Protein AF-A0A9E4LPK8-F1 (afdb_monomer_lite)

Radius of gyration: 21.4 Å; chains: 1; bounding box: 50×31×69 Å

Foldseek 3Di:
DDDDPVNLLVLLLVQLVQLVVVHHDLVSLVSLLVVQVVQQPDPVGNDQDQDDVVLVVLQCVLFPADPLFHGLVVLVLRSSLRSSCVSDVVSSVLQVVLLVVQQVVLVVVVQHRLSNGDPVSVVVLVVLLVVCVVVVHNVVCVSNVVSSVSSNSSSVSSQCSGPGNVVSVVPPDPDDDPDDDDPVVVVVVVVVVCVVVVD

Sequence (199 aa):
MTLSRREVLRQLAVAATSAAAGGFNLEAARVVHAFAAEERAQAGGYAPRLLTAHVRRLAELVVPADAGGGSAVDAGAPEFIDLLCSENERLADIYRRGVAWVDEETDRRGGGAFVGASSGRQTALLDALVDAERAGGAGDLAPGVRFFAWVRRMTVDAYYTSPIGIRDVGYEGNRVASAYDTPPAALEFIDRLADDLGL

Structure (mmCIF, N/CA/C/O backbone):
data_AF-A0A9E4LPK8-F1
#
_entry.id   AF-A0A9E4LPK8-F1
#
loop_
_atom_site.group_PDB
_atom_site.id
_atom_site.type_symbol
_atom_site.label_atom_id
_atom_site.label_alt_id
_atom_site.label_comp_id
_atom_site.label_asym_id
_atom_site.label_entity_id
_atom_site.label_seq_id
_atom_site.pdbx_PDB_ins_code
_atom_site.Cartn_x
_atom_site.Cartn_y
_atom_site.Cartn_z
_atom_site.occupancy
_atom_site.B_iso_or_equiv
_atom_site.auth_seq_id
_atom_site.auth_comp_id
_atom_site.auth_asym_id
_atom_site.auth_atom_id
_atom_site.pdbx_PDB_model_num
ATOM 1 N N . MET A 1 1 ? 28.417 -3.864 -4.454 1.00 45.50 1 MET A N 1
ATOM 2 C CA . MET A 1 1 ? 28.824 -2.537 -3.940 1.00 45.50 1 MET A CA 1
ATOM 3 C C . MET A 1 1 ? 28.439 -2.470 -2.474 1.00 45.50 1 MET A C 1
ATOM 5 O O . MET A 1 1 ? 27.278 -2.698 -2.174 1.00 45.50 1 MET A O 1
ATOM 9 N N . THR A 1 2 ? 29.376 -2.229 -1.561 1.00 61.12 2 THR A N 1
ATOM 10 C CA . THR A 1 2 ? 29.059 -2.046 -0.136 1.00 61.12 2 THR A CA 1
ATOM 11 C C . THR A 1 2 ? 28.557 -0.618 0.078 1.00 61.12 2 THR A C 1
ATOM 13 O O . THR A 1 2 ? 29.334 0.330 -0.041 1.00 61.12 2 THR A O 1
ATOM 16 N N . LEU A 1 3 ? 27.259 -0.443 0.333 1.00 75.19 3 LEU A N 1
ATOM 17 C CA . LEU A 1 3 ? 26.683 0.863 0.660 1.00 75.19 3 LEU A CA 1
ATOM 18 C C . LEU A 1 3 ? 27.116 1.276 2.072 1.00 75.19 3 LEU A C 1
ATOM 20 O O . LEU A 1 3 ? 27.081 0.475 3.003 1.00 75.19 3 LEU A O 1
ATOM 24 N N . SER A 1 4 ? 27.528 2.533 2.250 1.00 84.38 4 SER A N 1
ATOM 25 C CA . SER A 1 4 ? 27.792 3.057 3.596 1.00 84.38 4 SER A CA 1
ATOM 26 C C . SER A 1 4 ? 26.475 3.320 4.334 1.00 84.38 4 SER A C 1
ATOM 28 O O . SER A 1 4 ? 25.488 3.706 3.708 1.00 84.38 4 SER A O 1
ATOM 30 N N . ARG A 1 5 ? 26.463 3.216 5.672 1.00 81.88 5 ARG A N 1
ATOM 31 C CA . ARG A 1 5 ? 25.281 3.539 6.502 1.00 81.88 5 ARG A CA 1
ATOM 32 C C . ARG A 1 5 ? 24.715 4.932 6.200 1.00 81.88 5 ARG A C 1
ATOM 34 O O . ARG A 1 5 ? 23.505 5.112 6.156 1.00 81.88 5 ARG A O 1
ATOM 41 N N . ARG A 1 6 ? 25.591 5.912 5.960 1.00 84.94 6 ARG A N 1
ATOM 42 C CA . ARG A 1 6 ? 25.201 7.280 5.585 1.00 84.94 6 ARG A CA 1
ATOM 43 C C . ARG A 1 6 ? 24.475 7.322 4.241 1.00 84.94 6 ARG A C 1
ATOM 45 O O . ARG A 1 6 ? 23.519 8.074 4.101 1.00 84.94 6 ARG A O 1
ATOM 52 N N . GLU A 1 7 ? 24.931 6.535 3.270 1.00 83.38 7 GLU A N 1
ATOM 53 C CA . GLU A 1 7 ? 24.301 6.469 1.949 1.00 83.38 7 GLU A CA 1
ATOM 54 C C . GLU A 1 7 ? 22.917 5.824 2.041 1.00 83.38 7 GLU A C 1
ATOM 56 O O . GLU A 1 7 ? 21.965 6.355 1.481 1.00 83.38 7 GLU A O 1
ATOM 61 N N . VAL A 1 8 ? 22.782 4.750 2.829 1.00 82.06 8 VAL A N 1
ATOM 62 C CA . VAL A 1 8 ? 21.485 4.111 3.100 1.00 82.06 8 VAL A CA 1
ATOM 63 C C . VAL A 1 8 ? 20.510 5.115 3.712 1.00 82.06 8 VAL A C 1
ATOM 65 O O . VAL A 1 8 ? 19.443 5.337 3.150 1.00 82.06 8 VAL A O 1
ATOM 68 N N . LEU A 1 9 ? 20.898 5.803 4.792 1.00 84.06 9 LEU A N 1
ATOM 69 C CA . LEU A 1 9 ? 20.044 6.807 5.441 1.00 84.06 9 LEU A CA 1
ATOM 70 C C . LEU A 1 9 ? 19.653 7.951 4.494 1.00 84.06 9 LEU A C 1
ATOM 72 O O . LEU A 1 9 ? 18.510 8.402 4.500 1.00 84.06 9 LEU A O 1
ATOM 76 N N . ARG A 1 10 ? 20.579 8.404 3.641 1.00 84.88 10 ARG A N 1
ATOM 77 C CA . ARG A 1 10 ? 20.290 9.434 2.637 1.00 84.88 10 ARG A CA 1
ATOM 78 C C . ARG A 1 10 ? 19.242 8.958 1.632 1.00 84.88 10 ARG A C 1
ATOM 80 O O . ARG A 1 10 ? 18.321 9.709 1.327 1.00 84.88 10 ARG A O 1
ATOM 87 N N . GLN A 1 11 ? 19.385 7.743 1.110 1.00 85.69 11 GLN A N 1
ATOM 88 C CA . GLN A 1 11 ? 18.448 7.190 0.131 1.00 85.69 11 GLN A CA 1
ATOM 89 C C . GLN A 1 11 ? 17.076 6.909 0.753 1.00 85.69 11 GLN A C 1
ATOM 91 O O 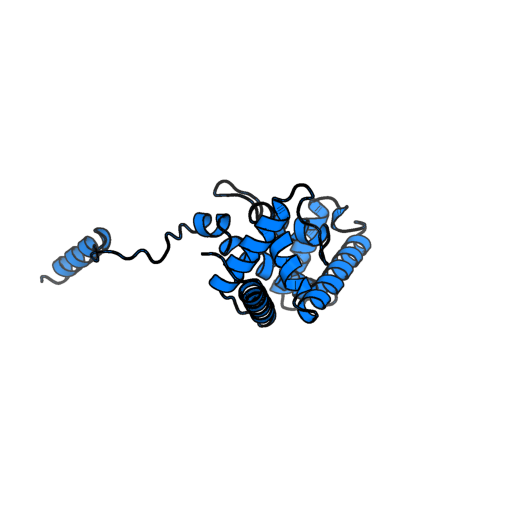. GLN A 1 11 ? 16.064 7.218 0.128 1.00 85.69 11 GLN A O 1
ATOM 96 N N . LEU A 1 12 ? 17.025 6.443 2.006 1.00 84.62 12 LEU A N 1
ATOM 97 C CA . LEU A 1 12 ? 15.774 6.317 2.760 1.00 84.62 12 LEU A CA 1
ATOM 98 C C . LEU A 1 12 ? 15.056 7.668 2.889 1.00 84.62 12 LEU A C 1
ATOM 100 O O . LEU A 1 12 ? 13.877 7.773 2.555 1.00 84.62 12 LEU A O 1
ATOM 104 N N . ALA A 1 13 ? 15.776 8.730 3.266 1.00 82.94 13 ALA A N 1
ATOM 105 C CA . ALA A 1 13 ? 15.205 10.073 3.363 1.00 82.94 13 ALA A CA 1
ATOM 106 C C . ALA A 1 13 ? 14.698 10.604 2.006 1.00 82.94 13 ALA A C 1
ATOM 108 O O . ALA A 1 13 ? 13.629 11.220 1.935 1.00 82.94 13 ALA A O 1
ATOM 109 N N . VAL A 1 14 ? 15.434 10.349 0.915 1.00 85.19 14 VAL A N 1
ATOM 110 C CA . VAL A 1 14 ? 15.008 10.701 -0.452 1.00 85.19 14 VAL A CA 1
ATOM 111 C C . VAL A 1 14 ? 13.737 9.949 -0.842 1.00 85.19 14 VAL A C 1
ATOM 113 O O . VAL A 1 14 ? 12.805 10.575 -1.350 1.00 85.19 14 VAL A O 1
ATOM 116 N N . ALA A 1 15 ? 13.670 8.640 -0.589 1.00 83.44 15 ALA A N 1
ATOM 117 C CA . ALA A 1 15 ? 12.493 7.830 -0.885 1.00 83.44 15 ALA A CA 1
ATOM 118 C C . ALA A 1 15 ? 11.270 8.312 -0.092 1.00 83.44 15 ALA A C 1
ATOM 120 O O . ALA A 1 15 ? 10.221 8.565 -0.683 1.00 83.44 15 ALA A O 1
ATOM 121 N N . ALA A 1 16 ? 11.420 8.531 1.217 1.00 80.12 16 ALA A N 1
ATOM 122 C CA . ALA A 1 16 ? 10.327 8.951 2.089 1.00 80.12 16 ALA A CA 1
ATOM 123 C C . ALA A 1 16 ? 9.807 10.355 1.739 1.00 80.12 16 ALA A C 1
ATOM 125 O O . ALA A 1 16 ? 8.598 10.597 1.735 1.00 80.12 16 ALA A O 1
ATOM 126 N N . THR A 1 17 ? 10.704 11.285 1.395 1.00 80.31 17 THR A N 1
ATOM 127 C CA . THR A 1 17 ? 10.321 12.637 0.959 1.00 80.31 17 THR A CA 1
ATOM 128 C C . THR A 1 17 ? 9.639 12.610 -0.406 1.00 80.31 17 THR A C 1
ATOM 130 O O . THR A 1 17 ? 8.604 13.253 -0.582 1.00 80.31 17 THR A O 1
ATOM 133 N N . SER A 1 18 ? 10.182 11.848 -1.363 1.00 81.56 18 SER A N 1
ATOM 134 C CA . SER A 1 18 ? 9.605 11.729 -2.707 1.00 81.56 18 SER A CA 1
ATOM 135 C C . SER A 1 18 ? 8.200 11.136 -2.637 1.00 81.56 18 SER A C 1
ATOM 137 O O . SER A 1 18 ? 7.266 11.755 -3.142 1.00 81.56 18 SER A O 1
ATOM 139 N N . ALA A 1 19 ? 8.031 10.016 -1.924 1.00 78.75 19 ALA A N 1
ATOM 140 C CA . ALA A 1 19 ? 6.740 9.358 -1.751 1.00 78.75 19 ALA A CA 1
ATOM 141 C C . ALA A 1 19 ? 5.690 10.310 -1.151 1.00 78.75 19 ALA A C 1
ATOM 143 O O . ALA A 1 19 ? 4.589 10.442 -1.683 1.00 78.75 19 ALA A O 1
ATOM 144 N N . ALA A 1 20 ? 6.050 11.057 -0.100 1.00 77.38 20 ALA A N 1
ATOM 145 C CA . ALA A 1 20 ? 5.154 12.027 0.530 1.00 77.38 20 ALA A CA 1
ATOM 146 C C . ALA A 1 20 ? 4.808 13.233 -0.368 1.00 77.38 20 ALA A C 1
ATOM 148 O O . ALA A 1 20 ? 3.702 13.767 -0.276 1.00 77.38 20 ALA A O 1
ATOM 149 N N . ALA A 1 21 ? 5.730 13.663 -1.237 1.00 81.75 21 ALA A N 1
ATOM 150 C CA . ALA A 1 21 ? 5.498 14.712 -2.238 1.00 81.75 21 ALA A CA 1
ATOM 151 C C . ALA A 1 21 ? 4.751 14.205 -3.480 1.00 81.75 21 ALA A C 1
ATOM 153 O O . ALA A 1 21 ? 4.398 14.976 -4.370 1.00 81.75 21 ALA A O 1
ATOM 154 N N . GLY A 1 22 ? 4.517 12.902 -3.549 1.00 76.62 22 GLY A N 1
ATOM 155 C CA . GLY A 1 22 ? 3.871 12.270 -4.668 1.00 76.62 22 GLY A CA 1
ATOM 156 C C . GLY A 1 22 ? 4.763 12.056 -5.895 1.00 76.62 22 GLY A C 1
ATOM 157 O O . GLY A 1 22 ? 4.237 11.894 -6.997 1.00 76.62 22 GLY A O 1
ATOM 158 N N . GLY A 1 23 ? 6.079 12.007 -5.708 1.00 75.94 23 GLY A N 1
ATOM 159 C CA . GLY A 1 23 ? 7.049 11.539 -6.695 1.00 75.94 23 GLY A CA 1
ATOM 160 C C . GLY A 1 23 ? 7.674 10.201 -6.295 1.00 75.94 23 GLY A C 1
ATOM 161 O O . GLY A 1 23 ? 7.495 9.719 -5.180 1.00 75.94 23 GLY A O 1
ATOM 162 N N . PHE A 1 24 ? 8.449 9.606 -7.198 1.00 74.12 24 PHE A N 1
ATOM 163 C CA . PHE A 1 24 ? 9.146 8.352 -6.930 1.00 74.12 24 PHE A CA 1
ATOM 164 C C . PHE A 1 24 ? 10.559 8.355 -7.527 1.00 74.12 24 PHE A C 1
ATOM 166 O O . PHE A 1 24 ? 10.779 8.880 -8.617 1.00 74.12 24 PHE A O 1
ATOM 173 N N . ASN A 1 25 ? 11.520 7.765 -6.809 1.00 85.06 25 ASN A N 1
ATOM 174 C CA . ASN A 1 25 ? 12.897 7.588 -7.264 1.00 85.06 25 ASN A CA 1
ATOM 175 C C . ASN A 1 25 ? 13.278 6.102 -7.181 1.00 85.06 25 ASN A C 1
ATOM 177 O O . ASN A 1 25 ? 13.330 5.533 -6.090 1.00 85.06 25 ASN A O 1
ATOM 181 N N . LEU A 1 26 ? 13.555 5.491 -8.337 1.00 81.62 26 LEU A N 1
ATOM 182 C CA . LEU A 1 26 ? 13.798 4.050 -8.443 1.00 81.62 26 LEU A CA 1
ATOM 183 C C . LEU A 1 26 ? 15.049 3.585 -7.699 1.00 81.62 26 LEU A C 1
ATOM 185 O O . LEU A 1 26 ? 15.016 2.534 -7.068 1.00 81.62 26 LEU A O 1
ATOM 189 N N . GLU A 1 27 ? 16.133 4.357 -7.731 1.00 84.44 27 GLU A N 1
ATOM 190 C CA . GLU A 1 27 ? 17.354 4.015 -6.992 1.00 84.44 27 GLU A CA 1
ATOM 191 C C . GLU A 1 27 ? 17.120 4.080 -5.482 1.00 84.44 27 GLU A C 1
ATOM 193 O O . GLU A 1 27 ? 17.451 3.141 -4.758 1.00 84.44 27 GLU A O 1
ATOM 198 N N . ALA A 1 28 ? 16.464 5.142 -5.011 1.00 84.56 28 ALA A N 1
ATOM 199 C CA . ALA A 1 28 ? 16.142 5.292 -3.598 1.00 84.56 28 ALA A CA 1
ATOM 200 C C . ALA A 1 28 ? 15.249 4.142 -3.103 1.00 84.56 28 ALA A C 1
ATOM 202 O O . ALA A 1 28 ? 15.501 3.557 -2.052 1.00 84.56 28 ALA A O 1
ATOM 203 N N . ALA A 1 29 ? 14.250 3.749 -3.890 1.00 87.69 29 ALA A N 1
ATOM 204 C CA . ALA A 1 29 ? 13.366 2.650 -3.536 1.00 87.69 29 ALA A CA 1
ATOM 205 C C . ALA A 1 29 ? 14.016 1.269 -3.608 1.00 87.69 29 ALA A C 1
ATOM 207 O O . ALA A 1 29 ? 13.701 0.419 -2.781 1.00 87.69 29 ALA A O 1
ATOM 208 N N . ARG A 1 30 ? 14.958 1.035 -4.530 1.00 86.75 30 ARG A N 1
ATOM 209 C CA . ARG A 1 30 ? 15.770 -0.194 -4.524 1.00 86.75 30 ARG A CA 1
ATOM 210 C C . ARG A 1 30 ? 16.531 -0.344 -3.212 1.00 86.75 30 ARG A C 1
ATOM 212 O O . ARG A 1 30 ? 16.617 -1.452 -2.691 1.00 86.75 30 ARG A O 1
ATOM 219 N N . VAL A 1 31 ? 17.044 0.757 -2.659 1.00 87.56 31 VAL A N 1
ATOM 220 C CA . VAL A 1 31 ? 17.707 0.749 -1.347 1.00 87.56 31 VAL A CA 1
ATOM 221 C C . VAL A 1 31 ? 16.716 0.445 -0.221 1.00 87.56 31 VAL A C 1
ATOM 223 O O . VAL A 1 31 ? 17.036 -0.371 0.639 1.00 87.56 31 VAL A O 1
ATOM 226 N N . VAL A 1 32 ? 15.512 1.029 -0.246 1.00 90.00 32 VAL A N 1
ATOM 227 C CA . VAL A 1 32 ? 14.442 0.725 0.728 1.00 90.00 32 VAL A CA 1
ATOM 228 C C . VAL A 1 32 ? 14.075 -0.763 0.675 1.00 90.00 32 VAL A C 1
ATOM 230 O O . VAL A 1 32 ? 14.057 -1.421 1.712 1.00 90.00 32 VAL A O 1
ATOM 233 N N . HIS A 1 33 ? 13.855 -1.314 -0.525 1.00 91.50 33 HIS A N 1
ATOM 234 C CA . HIS A 1 33 ? 13.560 -2.736 -0.735 1.00 91.50 33 HIS A CA 1
ATOM 235 C C . HIS A 1 33 ? 14.685 -3.638 -0.237 1.00 91.50 33 HIS A C 1
ATOM 237 O O . HIS A 1 33 ? 14.419 -4.607 0.467 1.00 91.50 33 HIS A O 1
ATOM 243 N N . ALA A 1 34 ? 15.939 -3.321 -0.566 1.00 89.12 34 ALA A N 1
ATOM 244 C CA . ALA A 1 34 ? 17.090 -4.101 -0.118 1.00 89.12 34 ALA A CA 1
ATOM 245 C C . ALA A 1 34 ? 17.205 -4.111 1.412 1.00 89.12 34 ALA A C 1
ATOM 247 O O . ALA A 1 34 ? 17.400 -5.170 2.000 1.00 89.12 34 ALA A O 1
ATOM 248 N N . PHE A 1 35 ? 17.030 -2.952 2.049 1.00 87.69 35 PHE A N 1
ATOM 249 C CA . PHE A 1 35 ? 17.089 -2.824 3.501 1.00 87.69 35 PHE A CA 1
ATOM 250 C C . PHE A 1 35 ? 15.944 -3.583 4.189 1.00 87.69 35 PHE A C 1
ATOM 252 O O . PHE A 1 35 ? 16.186 -4.376 5.096 1.00 87.69 35 PHE A O 1
ATOM 259 N N . ALA A 1 36 ? 14.705 -3.408 3.720 1.00 88.25 36 ALA A N 1
ATOM 260 C CA . ALA A 1 36 ? 13.543 -4.117 4.255 1.00 88.25 36 ALA A CA 1
ATOM 261 C C . ALA A 1 36 ? 13.652 -5.642 4.060 1.00 88.25 36 ALA A C 1
ATOM 263 O O . ALA A 1 36 ? 13.316 -6.411 4.962 1.00 88.25 36 ALA A O 1
ATOM 264 N N . ALA A 1 37 ? 14.158 -6.093 2.907 1.00 87.94 37 ALA A N 1
ATOM 265 C CA . ALA A 1 37 ? 14.384 -7.508 2.625 1.00 87.94 37 ALA A CA 1
ATOM 266 C C . ALA A 1 37 ? 15.493 -8.107 3.502 1.00 87.94 37 ALA A C 1
ATOM 268 O O . ALA A 1 37 ? 15.349 -9.234 3.973 1.00 87.94 37 ALA A O 1
ATOM 269 N N . GLU A 1 38 ? 16.573 -7.361 3.751 1.00 87.75 38 GLU A N 1
ATOM 270 C CA . GLU A 1 38 ? 17.646 -7.777 4.656 1.00 87.75 38 GLU A CA 1
ATOM 271 C C . GLU A 1 38 ? 17.127 -7.941 6.088 1.00 87.75 38 GLU A C 1
ATOM 273 O O . GLU A 1 38 ? 17.369 -8.978 6.700 1.00 87.75 38 GLU A O 1
ATOM 278 N N . GLU A 1 39 ? 16.356 -6.978 6.604 1.00 86.12 39 GLU A N 1
ATOM 279 C CA . GLU A 1 39 ? 15.711 -7.096 7.919 1.00 86.12 39 GLU A CA 1
ATOM 280 C C . GLU A 1 39 ? 14.755 -8.291 7.975 1.00 86.12 39 GLU A C 1
ATOM 282 O O . GLU A 1 39 ? 14.791 -9.077 8.921 1.00 86.12 39 GLU A O 1
ATOM 287 N N . ARG A 1 40 ? 13.947 -8.491 6.928 1.00 84.06 40 ARG A N 1
ATOM 288 C CA . ARG A 1 40 ? 13.013 -9.620 6.835 1.00 84.06 40 ARG A CA 1
ATOM 289 C C . ARG A 1 40 ? 13.710 -10.982 6.791 1.00 84.06 40 ARG A C 1
ATOM 291 O O . ARG A 1 40 ? 13.132 -11.958 7.262 1.00 84.06 40 ARG A O 1
ATOM 298 N N . ALA A 1 41 ? 14.918 -11.061 6.235 1.00 86.69 41 ALA A N 1
ATOM 299 C CA . ALA A 1 41 ? 15.700 -12.293 6.140 1.00 86.69 41 ALA A CA 1
ATOM 300 C C . ALA A 1 41 ? 16.411 -12.682 7.452 1.00 86.69 41 ALA A C 1
ATOM 302 O O . ALA A 1 41 ? 16.944 -13.789 7.554 1.00 86.69 41 ALA A O 1
ATOM 303 N N . GLN A 1 42 ? 16.434 -11.803 8.460 1.00 88.25 42 GLN A N 1
ATOM 304 C CA . GLN A 1 42 ? 16.999 -12.117 9.774 1.00 88.25 42 GLN A CA 1
ATOM 305 C C . GLN A 1 42 ? 16.134 -13.148 10.514 1.00 88.25 42 GLN A C 1
ATOM 307 O O . GLN A 1 42 ? 14.934 -13.261 10.283 1.00 88.25 42 GLN A O 1
ATOM 312 N N . ALA A 1 43 ? 16.729 -13.887 11.458 1.00 80.06 43 ALA A N 1
ATOM 313 C CA . ALA A 1 43 ? 16.046 -14.968 12.183 1.00 80.06 43 ALA A CA 1
ATOM 314 C C . ALA A 1 43 ? 14.779 -14.522 12.948 1.00 80.06 43 ALA A C 1
ATOM 316 O O . ALA A 1 43 ? 13.907 -15.345 13.211 1.00 80.06 43 ALA A O 1
ATOM 317 N N . GLY A 1 44 ? 14.673 -13.233 13.297 1.00 79.56 44 GLY A N 1
ATOM 318 C CA . GLY A 1 44 ? 13.492 -12.640 13.937 1.00 79.56 44 GLY A CA 1
ATOM 319 C C . GLY A 1 44 ? 12.419 -12.133 12.966 1.00 79.56 44 GLY A C 1
ATOM 320 O O . GLY A 1 44 ? 11.361 -11.700 13.416 1.00 79.56 44 GLY A O 1
ATOM 321 N N . GLY A 1 45 ? 12.675 -12.182 11.657 1.00 84.31 45 GLY A N 1
ATOM 322 C CA . GLY A 1 45 ? 11.854 -11.530 10.645 1.00 84.31 45 GLY A CA 1
ATOM 323 C C . GLY A 1 45 ? 11.895 -10.003 10.740 1.00 84.31 45 GLY A C 1
ATOM 324 O O . GLY A 1 45 ? 12.635 -9.413 11.528 1.00 84.31 45 GLY A O 1
ATOM 325 N N . TYR A 1 46 ? 11.067 -9.354 9.926 1.00 87.31 46 TYR A N 1
ATOM 326 C CA . TYR A 1 46 ? 10.924 -7.904 9.956 1.00 87.31 46 TYR A CA 1
ATOM 327 C C . TYR A 1 46 ? 10.201 -7.468 11.236 1.00 87.31 46 TYR A C 1
ATOM 329 O O . TYR A 1 46 ? 9.088 -7.928 11.499 1.00 87.31 46 TYR A O 1
ATOM 337 N N . ALA A 1 47 ? 10.809 -6.567 12.009 1.00 88.06 47 ALA A N 1
ATOM 338 C CA . ALA A 1 47 ? 10.197 -5.971 13.192 1.00 88.06 47 ALA A CA 1
ATOM 339 C C . ALA A 1 47 ? 9.410 -4.707 12.793 1.00 88.06 47 ALA A C 1
ATOM 341 O O . ALA A 1 47 ? 10.032 -3.718 12.397 1.00 88.06 47 ALA A O 1
ATOM 342 N N . PRO A 1 48 ? 8.066 -4.698 12.896 1.00 86.81 48 PRO A N 1
ATOM 343 C CA . PRO A 1 48 ? 7.278 -3.533 12.516 1.00 86.81 48 PRO A CA 1
ATOM 344 C C . PRO A 1 48 ? 7.601 -2.318 13.385 1.00 86.81 48 PRO A C 1
ATOM 346 O O . PRO A 1 48 ? 7.654 -2.417 14.613 1.00 86.81 48 PRO A O 1
ATOM 349 N N . ARG A 1 49 ? 7.795 -1.166 12.743 1.00 87.50 49 ARG A N 1
ATOM 350 C CA . ARG A 1 49 ? 8.115 0.105 13.402 1.00 87.50 49 ARG A CA 1
ATOM 351 C C . ARG A 1 49 ? 6.852 0.878 13.755 1.00 87.50 49 ARG A C 1
ATOM 353 O O . ARG A 1 49 ? 6.706 1.373 14.869 1.00 87.50 49 ARG A O 1
ATOM 360 N N . LEU A 1 50 ? 5.948 0.997 12.788 1.00 76.44 50 LEU A N 1
ATOM 361 C CA . LEU A 1 50 ? 4.723 1.790 12.874 1.00 76.44 50 LEU A CA 1
ATOM 362 C C . LEU A 1 50 ? 3.499 1.028 12.387 1.00 76.44 50 LEU A C 1
ATOM 364 O O . LEU A 1 50 ? 2.396 1.222 12.900 1.00 76.44 50 LEU A O 1
ATOM 368 N N . LEU A 1 51 ? 3.677 0.219 11.354 1.00 70.31 51 LEU A N 1
ATOM 369 C CA . LEU A 1 51 ? 2.595 -0.386 10.617 1.00 70.31 51 LEU A CA 1
ATOM 370 C C . LEU A 1 51 ? 2.188 -1.714 11.222 1.00 70.31 51 LEU A C 1
ATOM 372 O O . LEU A 1 51 ? 2.967 -2.488 11.771 1.00 70.31 51 LEU A O 1
ATOM 376 N N . THR A 1 52 ? 0.893 -1.945 11.105 1.00 73.56 52 THR A N 1
ATOM 377 C CA . THR A 1 52 ? 0.181 -3.053 11.720 1.00 73.56 52 THR A CA 1
ATOM 378 C C . THR A 1 52 ? -0.296 -4.026 10.640 1.00 73.56 52 THR A C 1
ATOM 380 O O . THR A 1 52 ? -0.081 -3.819 9.441 1.00 73.56 52 THR A O 1
ATOM 383 N N . ALA A 1 53 ? -1.017 -5.074 11.047 1.00 91.69 53 ALA A N 1
ATOM 384 C CA . ALA A 1 53 ? -1.671 -6.023 10.143 1.00 91.69 53 ALA A CA 1
ATOM 385 C C . ALA A 1 53 ? -2.585 -5.361 9.084 1.00 91.69 53 ALA A C 1
ATOM 387 O O . ALA A 1 53 ? -2.829 -5.953 8.033 1.00 91.69 53 ALA A O 1
ATOM 388 N N . HIS A 1 54 ? -3.039 -4.123 9.318 1.00 93.75 54 HIS A N 1
ATOM 389 C CA . HIS A 1 54 ? -3.867 -3.353 8.389 1.00 93.75 54 HIS A CA 1
ATOM 390 C C . HIS A 1 54 ? -3.183 -3.097 7.055 1.00 93.75 54 HIS A C 1
ATOM 392 O O . HIS A 1 54 ? -3.768 -3.377 6.014 1.00 93.75 54 HIS A O 1
ATOM 398 N N . VAL A 1 55 ? -1.943 -2.599 7.062 1.00 94.69 55 VAL A N 1
ATOM 399 C CA . VAL A 1 55 ? -1.257 -2.260 5.806 1.00 94.69 55 VAL A CA 1
ATOM 400 C C . VAL A 1 55 ? -0.938 -3.514 5.013 1.00 94.69 55 VAL A C 1
ATOM 402 O O . VAL A 1 55 ? -1.117 -3.517 3.801 1.00 94.69 55 VAL A O 1
ATOM 405 N N . ARG A 1 56 ? -0.575 -4.610 5.690 1.00 95.69 56 ARG A N 1
ATOM 406 C CA . ARG A 1 56 ? -0.428 -5.917 5.042 1.00 95.69 56 ARG A CA 1
ATOM 407 C C . ARG A 1 56 ? -1.712 -6.330 4.330 1.00 95.69 56 ARG A C 1
ATOM 409 O O . ARG A 1 56 ? -1.668 -6.658 3.149 1.00 95.69 56 ARG A O 1
ATOM 416 N N . ARG A 1 57 ? -2.844 -6.292 5.038 1.00 96.88 57 ARG A N 1
ATOM 417 C CA . ARG A 1 57 ? -4.128 -6.719 4.481 1.00 96.88 57 ARG A CA 1
ATOM 418 C C . ARG A 1 57 ? -4.604 -5.806 3.354 1.00 96.88 57 ARG A C 1
ATOM 420 O O . ARG A 1 57 ? -5.086 -6.294 2.341 1.00 96.88 57 ARG A O 1
ATOM 427 N N . LEU A 1 58 ? -4.458 -4.493 3.509 1.00 97.56 58 LEU A N 1
ATOM 428 C CA . LEU A 1 58 ? -4.824 -3.543 2.465 1.00 97.56 58 LEU A CA 1
ATOM 429 C C . LEU A 1 58 ? -3.930 -3.697 1.228 1.00 97.56 58 LEU A C 1
ATOM 431 O O . LEU A 1 58 ? -4.449 -3.685 0.120 1.00 97.56 58 LEU A O 1
ATOM 435 N N . ALA A 1 59 ? -2.620 -3.895 1.400 1.00 97.19 59 ALA A N 1
ATOM 436 C CA . ALA A 1 59 ? -1.702 -4.114 0.285 1.00 97.19 59 ALA A CA 1
ATOM 437 C C . ALA A 1 59 ? -2.059 -5.387 -0.500 1.00 97.19 59 ALA A C 1
ATOM 439 O O . ALA A 1 59 ? -2.120 -5.353 -1.725 1.00 97.19 59 ALA A O 1
ATOM 440 N N . GLU A 1 60 ? -2.363 -6.479 0.206 1.00 96.31 60 GLU A N 1
ATOM 441 C CA . GLU A 1 60 ? -2.840 -7.734 -0.390 1.00 96.31 60 GLU A CA 1
ATOM 442 C C . GLU A 1 60 ? -4.145 -7.557 -1.180 1.00 96.31 60 GLU A C 1
ATOM 444 O O . GLU A 1 60 ? -4.310 -8.156 -2.237 1.00 96.31 60 GLU A O 1
ATOM 449 N N . LEU A 1 61 ? -5.069 -6.723 -0.691 1.00 97.06 61 LEU A N 1
ATOM 450 C CA . LEU A 1 61 ? -6.324 -6.426 -1.389 1.00 97.06 61 LEU A CA 1
ATOM 451 C C . LEU A 1 61 ? -6.128 -5.516 -2.612 1.00 97.06 61 LEU A C 1
ATOM 453 O O . LEU A 1 61 ? -6.936 -5.573 -3.534 1.00 97.06 61 LEU A O 1
ATOM 457 N N . VAL A 1 62 ? -5.092 -4.672 -2.622 1.00 97.25 62 VAL A N 1
ATOM 458 C CA . VAL A 1 62 ? -4.807 -3.762 -3.743 1.00 97.25 62 VAL A CA 1
ATOM 459 C C . VAL A 1 62 ? -4.062 -4.469 -4.876 1.00 97.25 62 VAL A C 1
ATOM 461 O O . VAL A 1 62 ? -4.431 -4.286 -6.033 1.00 97.25 62 VAL A O 1
ATOM 464 N N . VAL A 1 63 ? -3.026 -5.253 -4.561 1.00 96.56 63 VAL A N 1
ATOM 465 C CA . VAL A 1 63 ? -2.321 -6.107 -5.533 1.00 96.56 63 VAL A CA 1
ATOM 466 C C . VAL A 1 63 ? -2.333 -7.543 -4.997 1.00 96.56 63 VAL A C 1
ATOM 468 O O . VAL A 1 63 ? -1.413 -7.934 -4.261 1.00 96.56 63 VAL A O 1
ATOM 471 N N . PRO A 1 64 ? -3.386 -8.321 -5.306 1.00 95.69 64 PRO A N 1
ATOM 472 C CA . PRO A 1 64 ? -3.440 -9.736 -4.960 1.00 95.69 64 PRO A CA 1
ATOM 473 C C . PRO A 1 64 ? -2.446 -10.537 -5.808 1.00 95.69 64 PRO A C 1
ATOM 475 O O . PRO A 1 64 ? -2.002 -10.080 -6.857 1.00 95.69 64 PRO A O 1
ATOM 478 N N . ALA A 1 65 ? -2.103 -11.744 -5.357 1.00 94.06 65 ALA A N 1
ATOM 479 C CA . ALA A 1 65 ? -1.351 -12.681 -6.189 1.00 94.06 65 ALA A CA 1
ATOM 480 C C . ALA A 1 65 ? -2.217 -13.148 -7.369 1.00 94.06 65 ALA A C 1
ATOM 482 O O . ALA A 1 65 ? -3.423 -13.364 -7.209 1.00 94.06 65 ALA A O 1
ATOM 483 N N . ASP A 1 66 ? -1.599 -13.345 -8.529 1.00 87.38 66 ASP A N 1
ATOM 484 C CA . ASP A 1 66 ? -2.265 -13.808 -9.742 1.00 87.38 66 ASP A CA 1
ATOM 485 C C . ASP A 1 66 ? -1.413 -14.854 -10.489 1.00 87.38 66 ASP A C 1
ATOM 487 O O . ASP A 1 66 ? -0.477 -15.434 -9.938 1.00 87.38 66 ASP A O 1
ATOM 491 N N . ALA A 1 67 ? -1.774 -15.170 -11.736 1.00 78.88 67 ALA A N 1
ATOM 492 C CA . ALA A 1 67 ? -1.022 -16.128 -12.546 1.00 78.88 67 ALA A CA 1
ATOM 493 C C . ALA A 1 67 ? 0.328 -15.578 -13.055 1.00 78.88 67 ALA A C 1
ATOM 495 O O . ALA A 1 67 ? 1.192 -16.370 -13.436 1.00 78.88 67 ALA A O 1
ATOM 496 N N . GLY A 1 68 ? 0.494 -14.251 -13.098 1.00 68.44 68 GLY A N 1
ATOM 497 C CA . GLY A 1 68 ? 1.686 -13.549 -13.579 1.00 68.44 68 GLY A CA 1
ATOM 498 C C . GLY A 1 68 ? 2.743 -13.323 -12.496 1.00 68.44 68 GLY A C 1
ATOM 499 O O . GLY A 1 68 ? 3.928 -13.201 -12.819 1.00 68.44 68 GLY A O 1
ATOM 500 N N . GLY A 1 69 ? 2.365 -13.353 -11.212 1.00 78.56 69 GLY A N 1
ATOM 501 C CA . GLY A 1 69 ? 3.318 -13.173 -10.121 1.00 78.56 69 GLY A CA 1
ATOM 502 C C . GLY A 1 69 ? 2.760 -13.254 -8.698 1.00 78.56 69 GLY A C 1
ATOM 503 O O . GLY A 1 69 ? 1.631 -13.664 -8.437 1.00 78.56 69 GLY A O 1
ATOM 504 N N . GLY A 1 70 ? 3.625 -12.892 -7.747 1.00 91.19 70 GLY A N 1
ATOM 505 C CA . GLY A 1 70 ? 3.272 -12.787 -6.330 1.00 91.19 70 GLY A CA 1
ATOM 506 C C . GLY A 1 70 ? 2.468 -11.522 -6.022 1.00 91.19 70 GLY A C 1
ATOM 507 O O . GLY A 1 70 ? 2.426 -10.587 -6.808 1.00 91.19 70 GLY A O 1
ATOM 508 N N . SER A 1 71 ? 1.861 -11.474 -4.843 1.00 95.75 71 SER A N 1
ATOM 509 C CA . SER A 1 71 ? 1.126 -10.312 -4.333 1.00 95.75 71 SER A CA 1
ATOM 510 C C . SER A 1 71 ? 2.042 -9.141 -3.946 1.00 95.75 71 SER A C 1
ATOM 512 O O . SER A 1 71 ? 3.262 -9.282 -3.810 1.00 95.75 71 SER A O 1
ATOM 514 N N . ALA A 1 72 ? 1.450 -7.991 -3.609 1.00 96.31 72 ALA A N 1
ATOM 515 C CA . ALA A 1 72 ? 2.169 -6.909 -2.928 1.00 96.31 72 ALA A CA 1
ATOM 516 C C . ALA A 1 72 ? 2.850 -7.342 -1.620 1.00 96.31 72 ALA A C 1
ATOM 518 O O . ALA A 1 72 ? 3.886 -6.787 -1.248 1.00 96.31 72 ALA A O 1
ATOM 519 N N . VAL A 1 73 ? 2.302 -8.335 -0.918 1.00 95.38 73 VAL A N 1
ATOM 520 C CA . VAL A 1 73 ? 2.912 -8.868 0.307 1.00 95.38 73 VAL A CA 1
ATOM 521 C C . VAL A 1 73 ? 4.163 -9.692 -0.010 1.00 95.38 73 VAL A C 1
ATOM 523 O O . VAL A 1 73 ? 5.148 -9.618 0.731 1.00 95.38 73 VAL A O 1
ATOM 526 N N . ASP A 1 74 ? 4.151 -10.430 -1.120 1.00 94.44 74 ASP A N 1
ATOM 527 C CA . ASP A 1 74 ? 5.315 -11.177 -1.611 1.00 94.44 74 ASP A CA 1
ATOM 528 C C . ASP A 1 74 ? 6.417 -10.226 -2.094 1.00 94.44 74 ASP A C 1
ATOM 530 O O . ASP A 1 74 ? 7.600 -10.478 -1.874 1.00 94.44 74 ASP A O 1
ATOM 534 N N . ALA A 1 75 ? 6.023 -9.086 -2.670 1.00 94.56 75 ALA A N 1
ATOM 535 C CA . ALA A 1 75 ? 6.910 -7.995 -3.071 1.00 94.56 75 ALA A CA 1
ATOM 536 C C . ALA A 1 75 ? 7.490 -7.170 -1.905 1.00 94.56 75 ALA A C 1
ATOM 538 O O . ALA A 1 75 ? 8.296 -6.274 -2.151 1.00 94.56 75 ALA A O 1
ATOM 539 N N . GLY A 1 76 ? 7.098 -7.440 -0.654 1.00 94.31 76 GLY A N 1
ATOM 540 C CA . GLY A 1 76 ? 7.582 -6.706 0.524 1.00 94.31 76 GLY A CA 1
ATOM 541 C C . GLY A 1 76 ? 6.998 -5.297 0.673 1.00 94.31 76 GLY A C 1
ATOM 542 O O . GLY A 1 76 ? 7.581 -4.451 1.351 1.00 94.31 76 GLY A O 1
ATOM 543 N N . ALA A 1 77 ? 5.851 -5.015 0.042 1.00 95.75 77 ALA A N 1
ATOM 544 C CA . ALA A 1 77 ? 5.212 -3.705 0.127 1.00 95.75 77 ALA A CA 1
ATOM 545 C C . ALA A 1 77 ? 4.875 -3.267 1.566 1.00 95.75 77 ALA A C 1
ATOM 547 O O . ALA A 1 77 ? 5.093 -2.096 1.875 1.00 95.75 77 ALA A O 1
ATOM 548 N N . PRO A 1 78 ? 4.378 -4.133 2.474 1.00 95.44 78 PRO A N 1
ATOM 549 C CA . PRO A 1 78 ? 4.073 -3.709 3.841 1.00 95.44 78 PRO A CA 1
ATOM 550 C C . PRO A 1 78 ? 5.305 -3.183 4.588 1.00 95.44 78 PRO A C 1
ATOM 552 O O . PRO A 1 78 ? 5.235 -2.132 5.221 1.00 95.44 78 PRO A O 1
ATOM 555 N N . GLU A 1 79 ? 6.435 -3.880 4.475 1.00 94.31 79 GLU A N 1
ATOM 556 C CA . GLU A 1 79 ? 7.704 -3.503 5.098 1.00 94.31 79 GLU A CA 1
ATOM 557 C C . GLU A 1 79 ? 8.295 -2.240 4.459 1.00 94.31 79 GLU A C 1
ATOM 559 O O . GLU A 1 79 ? 8.774 -1.351 5.160 1.00 94.31 79 GLU A O 1
ATOM 564 N N . PHE A 1 80 ? 8.193 -2.117 3.132 1.00 94.44 80 PHE A N 1
ATOM 565 C CA . PHE A 1 80 ? 8.584 -0.910 2.405 1.00 94.44 80 PHE A CA 1
ATOM 566 C C . PHE A 1 80 ? 7.827 0.324 2.913 1.00 94.44 80 PHE A C 1
ATOM 568 O O . PHE A 1 80 ? 8.432 1.347 3.236 1.00 94.44 80 PHE A O 1
ATOM 575 N N . ILE A 1 81 ? 6.499 0.233 3.017 1.00 94.94 81 ILE A N 1
ATOM 576 C CA . ILE A 1 81 ? 5.660 1.344 3.481 1.00 94.94 81 ILE A CA 1
ATOM 577 C C . ILE A 1 81 ? 5.967 1.658 4.951 1.00 94.94 81 ILE A C 1
ATOM 579 O O . ILE A 1 81 ? 5.999 2.832 5.318 1.00 94.94 81 ILE A O 1
ATOM 583 N N . ASP A 1 82 ? 6.229 0.643 5.781 1.00 94.38 82 ASP A N 1
ATOM 584 C CA . ASP A 1 82 ? 6.531 0.822 7.208 1.00 94.38 82 ASP A CA 1
ATOM 585 C C . ASP A 1 82 ? 7.816 1.602 7.426 1.00 94.38 82 ASP A C 1
ATOM 587 O O . ASP A 1 82 ? 7.843 2.568 8.189 1.00 94.38 82 ASP A O 1
ATOM 591 N N . LEU A 1 83 ? 8.850 1.233 6.679 1.00 92.06 83 LEU A N 1
ATOM 592 C CA . LEU A 1 83 ? 10.121 1.928 6.684 1.00 92.06 83 LEU A CA 1
ATOM 593 C C . LEU A 1 83 ? 9.984 3.372 6.182 1.00 92.06 83 LEU A C 1
ATOM 595 O O . LEU A 1 83 ? 10.528 4.291 6.781 1.00 92.06 83 LEU A O 1
ATOM 599 N N . LEU A 1 84 ? 9.207 3.624 5.125 1.00 92.06 84 LEU A N 1
ATOM 600 C CA . LEU A 1 84 ? 8.984 5.005 4.680 1.00 92.06 84 LEU A CA 1
ATOM 601 C C . LEU A 1 84 ? 8.194 5.834 5.697 1.00 92.06 84 LEU A C 1
ATOM 603 O O . LEU A 1 84 ? 8.472 7.022 5.861 1.00 92.06 84 LEU A O 1
ATOM 607 N N . CYS A 1 85 ? 7.228 5.227 6.389 1.00 92.75 85 CYS A N 1
ATOM 608 C CA . CYS A 1 85 ? 6.514 5.895 7.470 1.00 92.75 85 CYS A CA 1
ATOM 609 C C . CYS A 1 85 ? 7.451 6.207 8.643 1.00 92.75 85 CYS A C 1
ATOM 611 O O . CYS A 1 85 ? 7.323 7.276 9.235 1.00 92.75 85 CYS A O 1
ATOM 613 N N . SER A 1 86 ? 8.400 5.322 8.980 1.00 90.94 86 SER A N 1
ATOM 614 C CA . SER A 1 86 ? 9.309 5.553 10.114 1.00 90.94 86 SER A CA 1
ATOM 615 C C . SER A 1 86 ? 10.245 6.732 9.898 1.00 90.94 86 SER A C 1
ATOM 617 O O . SER A 1 86 ? 10.630 7.389 10.861 1.00 90.94 86 SER A O 1
ATOM 619 N N . GLU A 1 87 ? 10.557 7.035 8.640 1.00 90.06 87 GLU A N 1
ATOM 620 C CA . GLU A 1 87 ? 11.430 8.146 8.262 1.00 90.06 87 GLU A CA 1
ATOM 621 C C . GLU A 1 87 ? 10.665 9.439 7.916 1.00 90.06 87 GLU A C 1
ATOM 623 O O . GLU A 1 87 ? 11.281 10.456 7.591 1.00 90.06 87 GLU A O 1
ATOM 628 N N . ASN A 1 88 ? 9.325 9.441 7.963 1.00 90.94 88 ASN A N 1
ATOM 629 C CA . ASN A 1 88 ? 8.509 10.604 7.605 1.00 90.94 88 ASN A CA 1
ATOM 630 C C . ASN A 1 88 ? 7.253 10.729 8.480 1.00 90.94 88 ASN A C 1
ATOM 632 O O . ASN A 1 88 ? 6.238 10.079 8.239 1.00 90.94 88 ASN A O 1
ATOM 636 N N . GLU A 1 89 ? 7.287 11.660 9.438 1.00 91.94 89 GLU A N 1
ATOM 637 C CA . GLU A 1 89 ? 6.193 11.863 10.401 1.00 91.94 89 GLU A CA 1
ATOM 638 C C . GLU A 1 89 ? 4.862 12.251 9.738 1.00 91.94 89 GLU A C 1
ATOM 640 O O . GLU A 1 89 ? 3.796 11.841 10.190 1.00 91.94 89 GLU A O 1
ATOM 645 N N . ARG A 1 90 ? 4.893 13.003 8.630 1.00 91.94 90 ARG A N 1
ATOM 646 C CA . ARG A 1 90 ? 3.667 13.351 7.895 1.00 91.94 90 ARG A CA 1
ATOM 647 C C . ARG A 1 90 ? 3.038 12.107 7.272 1.00 91.94 90 ARG A C 1
ATOM 649 O O . ARG A 1 90 ? 1.819 11.958 7.313 1.00 91.94 90 ARG A O 1
ATOM 656 N N . LEU A 1 91 ? 3.852 11.235 6.681 1.00 92.06 91 LEU A N 1
ATOM 657 C CA . LEU A 1 91 ? 3.379 9.971 6.125 1.00 92.06 91 LEU A CA 1
ATOM 658 C C . LEU A 1 91 ? 2.872 9.046 7.241 1.00 92.06 91 LEU A C 1
ATOM 660 O O . LEU A 1 91 ? 1.793 8.472 7.108 1.00 92.06 91 LEU A O 1
ATOM 664 N N . ALA A 1 92 ? 3.582 8.983 8.369 1.00 93.56 92 ALA A N 1
ATOM 665 C CA . ALA A 1 92 ? 3.146 8.245 9.549 1.00 93.56 92 ALA A CA 1
ATOM 666 C C . ALA A 1 92 ? 1.779 8.723 10.066 1.00 93.56 92 ALA A C 1
ATOM 668 O O . ALA A 1 92 ? 0.911 7.895 10.333 1.00 93.56 92 ALA A O 1
ATOM 669 N N . ASP A 1 93 ? 1.547 10.036 10.171 1.00 94.81 93 ASP A N 1
ATOM 670 C CA . ASP A 1 93 ? 0.264 10.599 10.616 1.00 94.81 93 ASP A CA 1
ATOM 671 C C . ASP A 1 93 ? -0.885 10.248 9.655 1.00 94.81 93 ASP A C 1
ATOM 673 O O . ASP A 1 93 ? -1.958 9.840 10.107 1.00 94.81 93 ASP A O 1
ATOM 677 N N . ILE A 1 94 ? -0.644 10.301 8.336 1.00 94.81 94 ILE A N 1
ATOM 678 C CA . ILE A 1 94 ? -1.613 9.858 7.317 1.00 94.81 94 ILE A CA 1
ATOM 679 C C . ILE A 1 94 ? -2.010 8.397 7.554 1.00 94.81 94 ILE A C 1
ATOM 681 O O . ILE A 1 94 ? -3.201 8.082 7.585 1.00 94.81 94 ILE A O 1
ATOM 685 N N . TYR A 1 95 ? -1.029 7.512 7.751 1.00 95.50 95 TYR A N 1
ATOM 686 C CA . TYR A 1 95 ? -1.283 6.087 7.948 1.00 95.50 95 TYR A CA 1
ATOM 687 C C . TYR A 1 95 ? -1.947 5.780 9.291 1.00 95.50 95 TYR A C 1
ATOM 689 O O . TYR A 1 95 ? -2.907 5.014 9.324 1.00 95.50 95 TYR A O 1
ATOM 697 N N . ARG A 1 96 ? -1.508 6.400 10.394 1.00 94.62 96 ARG A N 1
ATOM 698 C CA . ARG A 1 96 ? -2.112 6.191 11.722 1.00 94.62 96 ARG A CA 1
ATOM 699 C C . ARG A 1 96 ? -3.582 6.611 11.741 1.00 94.62 96 ARG A C 1
ATOM 701 O O . ARG A 1 96 ? -4.432 5.838 12.176 1.00 94.62 96 ARG A O 1
ATOM 708 N N . ARG A 1 97 ? -3.893 7.810 11.234 1.00 95.50 97 ARG A N 1
ATOM 709 C CA . ARG A 1 97 ? -5.279 8.307 11.171 1.00 95.50 97 ARG A CA 1
ATOM 710 C C . ARG A 1 97 ? -6.129 7.492 10.210 1.00 95.50 97 ARG A C 1
ATOM 712 O O . ARG A 1 97 ? -7.280 7.205 10.513 1.00 95.50 97 ARG A O 1
ATOM 719 N N . GLY A 1 98 ? -5.563 7.120 9.067 1.00 96.19 98 GLY A N 1
ATOM 720 C CA . GLY A 1 98 ? -6.242 6.312 8.066 1.00 96.19 98 GLY A CA 1
ATOM 721 C C . GLY A 1 98 ? -6.625 4.927 8.574 1.00 96.19 98 GLY A C 1
ATOM 722 O O . GLY A 1 98 ? -7.768 4.513 8.408 1.00 96.19 98 GLY A O 1
ATOM 723 N N . VAL A 1 99 ? -5.701 4.239 9.250 1.00 95.50 99 VAL A N 1
ATOM 724 C CA . VAL A 1 99 ? -5.967 2.933 9.869 1.00 95.50 99 VAL A CA 1
ATOM 725 C C . VAL A 1 99 ? -7.060 3.045 10.930 1.00 95.50 99 VAL A C 1
ATOM 727 O O . VAL A 1 99 ? -8.015 2.276 10.883 1.00 95.50 99 VAL A O 1
ATOM 730 N N . ALA A 1 100 ? -6.973 4.035 11.824 1.00 95.19 100 ALA A N 1
ATOM 731 C CA . ALA A 1 100 ? -8.002 4.259 12.838 1.00 95.19 100 ALA A CA 1
ATOM 732 C C . ALA A 1 100 ? -9.383 4.523 12.214 1.00 95.19 100 ALA A C 1
ATOM 734 O O . ALA A 1 100 ? -10.382 3.970 12.667 1.00 95.19 100 ALA A O 1
ATOM 735 N N . TRP A 1 101 ? -9.434 5.316 11.140 1.00 97.19 101 TRP A N 1
ATOM 736 C CA . TRP A 1 101 ? -10.673 5.586 10.414 1.00 97.19 101 TRP A CA 1
ATOM 737 C C . TRP A 1 101 ? -11.258 4.318 9.780 1.00 97.19 101 TRP A C 1
ATOM 739 O O . TRP A 1 101 ? -12.464 4.101 9.849 1.00 97.19 101 TRP A O 1
ATOM 749 N N . VAL A 1 102 ? -10.419 3.464 9.184 1.00 96.81 102 VAL A N 1
ATOM 750 C CA . VAL A 1 102 ? -10.862 2.206 8.560 1.00 96.81 102 VAL A CA 1
ATOM 751 C C . VAL A 1 102 ? -11.438 1.242 9.599 1.00 96.81 102 VAL A C 1
ATOM 753 O O . VAL A 1 102 ? -12.461 0.610 9.328 1.00 96.81 102 VAL A O 1
ATOM 756 N N . ASP A 1 103 ? -10.828 1.150 10.782 1.00 96.12 103 ASP A N 1
ATOM 757 C CA . ASP A 1 103 ? -11.370 0.357 11.889 1.00 96.12 103 ASP A CA 1
ATOM 758 C C . ASP A 1 103 ? -12.714 0.906 12.371 1.00 96.12 103 ASP A C 1
ATOM 760 O O . ASP A 1 103 ? -13.683 0.155 12.460 1.00 96.12 103 ASP A O 1
ATOM 764 N N . GLU A 1 104 ? -12.803 2.215 12.611 1.00 96.88 104 GLU A N 1
ATOM 765 C CA . GLU A 1 104 ? -14.040 2.854 13.065 1.00 96.88 104 GLU A CA 1
ATOM 766 C C . GLU A 1 104 ? -15.177 2.689 12.045 1.00 96.88 104 GLU A C 1
ATOM 768 O O . GLU A 1 104 ? -16.309 2.370 12.401 1.00 96.88 104 GLU A O 1
ATOM 773 N N . GLU A 1 105 ? -14.883 2.868 10.757 1.00 97.38 105 GLU A N 1
ATOM 774 C CA . GLU A 1 105 ? -15.855 2.698 9.682 1.00 97.38 105 GLU A CA 1
ATOM 775 C C . GLU A 1 105 ? -16.302 1.239 9.539 1.00 97.38 105 GLU A C 1
ATOM 777 O O . GLU A 1 105 ? -17.488 0.971 9.331 1.00 97.38 105 GLU A O 1
ATOM 782 N N . THR A 1 106 ? -15.379 0.283 9.669 1.00 96.88 106 THR A N 1
ATOM 783 C CA . THR A 1 106 ? -15.729 -1.141 9.613 1.00 96.88 106 THR A CA 1
ATOM 784 C C . THR A 1 106 ? -16.594 -1.539 10.803 1.00 96.88 106 THR A C 1
ATOM 786 O O . THR A 1 106 ? -17.592 -2.246 10.627 1.00 96.88 106 THR A O 1
ATOM 789 N N . ASP A 1 107 ? -16.272 -1.039 11.996 1.00 96.06 107 ASP A N 1
ATOM 790 C CA . ASP A 1 107 ? -17.042 -1.291 13.209 1.00 96.06 107 ASP A CA 1
ATOM 791 C C . ASP A 1 107 ? -18.440 -0.665 13.133 1.00 96.06 107 ASP A C 1
ATOM 793 O O . ASP A 1 107 ? -19.436 -1.344 13.387 1.00 96.06 107 ASP A O 1
ATOM 797 N N . ARG A 1 108 ? -18.552 0.573 12.628 1.00 95.81 108 ARG A N 1
ATOM 798 C CA . ARG A 1 108 ? -19.843 1.243 12.388 1.00 95.81 108 ARG A CA 1
ATOM 799 C C . ARG A 1 108 ? -20.744 0.467 11.426 1.00 95.81 108 ARG A C 1
ATOM 801 O O . ARG A 1 108 ? -21.967 0.528 11.534 1.00 95.81 108 ARG A O 1
ATOM 808 N N . ARG A 1 109 ? -20.152 -0.300 10.506 1.00 93.88 109 ARG A N 1
ATOM 809 C CA . ARG A 1 109 ? -20.850 -1.214 9.582 1.00 93.88 109 ARG A CA 1
ATOM 810 C C . ARG A 1 109 ? -21.121 -2.603 10.184 1.00 93.88 109 ARG A C 1
ATOM 812 O O . ARG A 1 109 ? -21.523 -3.519 9.465 1.00 93.88 109 ARG A O 1
ATOM 819 N N . GLY A 1 110 ? -20.908 -2.782 11.490 1.00 89.88 110 GLY A N 1
ATOM 820 C CA . GLY A 1 110 ? -21.123 -4.031 12.228 1.00 89.88 110 GLY A CA 1
ATOM 821 C C . GLY A 1 110 ? -20.039 -5.087 11.993 1.00 89.88 110 GLY A C 1
ATOM 822 O O . GLY A 1 110 ? -20.301 -6.287 12.128 1.00 89.88 110 GLY A O 1
ATOM 823 N N . GLY A 1 111 ? -18.850 -4.659 11.559 1.00 85.44 111 GLY A N 1
ATOM 824 C CA . GLY A 1 111 ? -17.733 -5.513 11.161 1.00 85.44 111 GLY A CA 1
ATOM 825 C C . GLY A 1 111 ? -16.673 -5.771 12.231 1.00 85.44 111 GLY A C 1
ATOM 826 O O . GLY A 1 111 ? -15.895 -6.706 12.046 1.00 85.44 111 GLY A O 1
ATOM 827 N N . GLY A 1 112 ? -16.649 -5.000 13.323 1.00 92.94 112 GLY A N 1
ATOM 828 C CA . GLY A 1 112 ? -15.500 -4.941 14.228 1.00 92.94 112 GLY A CA 1
ATOM 829 C C . GLY A 1 112 ? -14.277 -4.299 13.560 1.00 92.94 112 GLY A C 1
ATOM 830 O O . GLY A 1 112 ? -14.407 -3.563 12.583 1.00 92.94 112 GLY A O 1
ATOM 831 N N . ALA A 1 113 ? -13.080 -4.624 14.055 1.00 94.44 113 ALA A N 1
ATOM 832 C CA . ALA A 1 113 ? -11.824 -4.191 13.438 1.00 94.44 113 ALA A CA 1
ATOM 833 C C . ALA A 1 113 ? -11.680 -4.729 12.002 1.00 94.44 113 ALA A C 1
ATOM 835 O O . ALA A 1 113 ? -11.997 -5.891 11.725 1.00 94.44 113 ALA A O 1
ATOM 836 N N . PHE A 1 114 ? -11.128 -3.923 11.096 1.00 96.31 114 PHE A N 1
ATOM 837 C CA . PHE A 1 114 ? -11.058 -4.216 9.664 1.00 96.31 114 PHE A CA 1
ATOM 838 C C . PHE A 1 114 ? -10.336 -5.524 9.355 1.00 96.31 114 PHE A C 1
ATOM 840 O O . PHE A 1 114 ? -10.840 -6.346 8.590 1.00 96.31 114 PHE A O 1
ATOM 847 N N . VAL A 1 115 ? -9.175 -5.760 9.974 1.00 95.75 115 VAL A N 1
ATOM 848 C CA . VAL A 1 115 ? -8.402 -6.999 9.771 1.00 95.75 115 VAL A CA 1
ATOM 849 C C . VAL A 1 115 ? -9.172 -8.236 10.247 1.00 95.75 115 VAL A C 1
ATOM 851 O O . VAL A 1 115 ? -9.037 -9.298 9.644 1.00 95.75 115 VAL A O 1
ATOM 854 N N . GLY A 1 116 ? -9.994 -8.099 11.292 1.00 94.75 116 GLY A N 1
ATOM 855 C CA . GLY A 1 116 ? -10.825 -9.180 11.831 1.00 94.75 116 GLY A CA 1
ATOM 856 C C . GLY A 1 116 ? -12.146 -9.391 11.085 1.00 94.75 116 GLY A C 1
ATOM 857 O O . GLY A 1 116 ? -12.787 -10.428 11.256 1.00 94.75 116 GLY A O 1
ATOM 858 N N . ALA A 1 117 ? -12.562 -8.435 10.253 1.00 96.56 117 ALA A N 1
ATOM 859 C CA . ALA A 1 117 ? -13.784 -8.541 9.473 1.00 96.56 117 ALA A CA 1
ATOM 860 C C . ALA A 1 117 ? -13.652 -9.580 8.343 1.00 96.56 117 ALA A C 1
ATOM 862 O O . ALA A 1 117 ? -12.584 -9.795 7.771 1.00 96.56 117 ALA A O 1
ATOM 863 N N . SER A 1 118 ? -14.774 -10.202 7.964 1.00 96.31 118 SER A N 1
ATOM 864 C CA . SER A 1 118 ? -14.826 -11.122 6.817 1.00 96.31 118 SER A CA 1
ATOM 865 C C . SER A 1 118 ? -14.347 -10.448 5.525 1.00 96.31 118 SER A C 1
ATOM 867 O O . SER A 1 118 ? -14.600 -9.256 5.329 1.00 96.31 118 SER A O 1
ATOM 869 N N . SER A 1 119 ? -13.782 -11.212 4.587 1.00 95.31 119 SER A N 1
ATOM 870 C CA . SER A 1 119 ? -13.291 -10.666 3.312 1.00 95.31 119 SER A CA 1
ATOM 871 C C . SER A 1 119 ? -14.366 -9.916 2.512 1.00 95.31 119 SER A C 1
ATOM 873 O O . SER A 1 119 ? -14.062 -8.888 1.913 1.00 95.31 119 SER A O 1
ATOM 875 N N . GLY A 1 120 ? -15.630 -10.358 2.564 1.00 96.25 120 GLY A N 1
ATOM 876 C CA . GLY A 1 120 ? -16.756 -9.643 1.946 1.00 96.25 120 GLY A CA 1
ATOM 877 C C . GLY A 1 120 ? -17.028 -8.268 2.568 1.00 96.25 120 GLY A C 1
ATOM 878 O O . GLY A 1 120 ? -17.370 -7.328 1.865 1.00 96.25 120 GLY A O 1
ATOM 879 N N . ARG A 1 121 ? -16.820 -8.108 3.880 1.00 96.38 121 ARG A N 1
ATOM 880 C CA . ARG A 1 121 ? -16.954 -6.804 4.558 1.00 96.38 121 ARG A CA 1
ATOM 881 C C . ARG A 1 121 ? -15.784 -5.875 4.266 1.00 96.38 121 ARG A C 1
ATOM 883 O O . ARG A 1 121 ? -16.001 -4.686 4.068 1.00 96.38 121 ARG A O 1
ATOM 890 N N . GLN A 1 122 ? -14.569 -6.420 4.224 1.00 97.50 122 GLN A N 1
ATOM 891 C CA . GLN A 1 122 ? -13.378 -5.654 3.856 1.00 97.50 122 GLN A CA 1
ATOM 892 C C . GLN A 1 122 ? -13.531 -5.079 2.445 1.00 97.50 122 GLN A C 1
ATOM 894 O O . GLN A 1 122 ? -13.403 -3.874 2.260 1.00 97.50 122 GLN A O 1
ATOM 899 N N . THR A 1 123 ? -13.873 -5.927 1.473 1.00 96.81 123 THR A N 1
ATOM 900 C CA . THR A 1 123 ? -14.086 -5.515 0.076 1.00 96.81 123 THR A CA 1
ATOM 901 C C . THR A 1 123 ? -15.258 -4.550 -0.064 1.00 96.81 123 THR A C 1
ATOM 903 O O . THR A 1 123 ? -15.065 -3.485 -0.629 1.00 96.81 123 THR A O 1
ATOM 906 N N . ALA A 1 124 ? -16.407 -4.813 0.570 1.00 97.19 124 ALA A N 1
ATOM 907 C CA . ALA A 1 124 ? -17.550 -3.896 0.526 1.00 97.19 124 ALA A CA 1
ATOM 908 C C . ALA A 1 124 ? -17.243 -2.490 1.078 1.00 97.19 124 ALA A C 1
ATOM 910 O O . ALA A 1 124 ? -17.793 -1.499 0.594 1.00 97.19 124 ALA A O 1
ATOM 911 N N . LEU A 1 125 ? -16.379 -2.374 2.096 1.00 97.75 125 LEU A N 1
ATOM 912 C CA . LEU A 1 125 ? -15.903 -1.067 2.546 1.00 97.75 125 LEU A CA 1
ATOM 913 C C . LEU A 1 125 ? -15.051 -0.391 1.464 1.00 97.75 125 LEU A C 1
ATOM 915 O O . LEU A 1 125 ? -15.298 0.767 1.138 1.00 97.75 125 LEU A O 1
ATOM 919 N N . LEU A 1 126 ? -14.063 -1.097 0.909 1.00 97.88 126 LEU A N 1
ATOM 920 C CA . LEU A 1 126 ? -13.180 -0.538 -0.119 1.00 97.88 126 LEU A CA 1
ATOM 921 C C . LEU A 1 126 ? -13.949 -0.145 -1.389 1.00 97.88 126 LEU A C 1
ATOM 923 O O . LEU A 1 126 ? -13.700 0.930 -1.930 1.00 97.88 126 LEU A O 1
ATOM 927 N N . ASP A 1 127 ? -14.928 -0.946 -1.808 1.00 97.88 127 ASP A N 1
ATOM 928 C CA . ASP A 1 127 ? -15.814 -0.648 -2.936 1.00 97.88 127 ASP A CA 1
ATOM 929 C C . ASP A 1 127 ? -16.603 0.641 -2.684 1.00 97.88 127 ASP A C 1
ATOM 931 O O . ASP A 1 127 ? -16.615 1.535 -3.527 1.00 97.88 127 ASP A O 1
ATOM 935 N N . ALA A 1 128 ? -17.159 0.814 -1.478 1.00 97.56 128 ALA A N 1
ATOM 936 C CA . ALA A 1 128 ? -17.854 2.048 -1.111 1.00 97.56 128 ALA A CA 1
ATOM 937 C C . ALA A 1 128 ? -16.938 3.287 -1.167 1.00 97.56 128 ALA A C 1
ATOM 939 O O . ALA A 1 128 ? -17.397 4.373 -1.520 1.00 97.56 128 ALA A O 1
ATOM 940 N N . LEU A 1 129 ? -15.647 3.146 -0.838 1.00 98.06 129 LEU A N 1
ATOM 941 C CA . LEU A 1 129 ? -14.670 4.231 -0.987 1.00 98.06 129 LEU A CA 1
ATOM 942 C C . LEU A 1 129 ? -14.395 4.548 -2.462 1.00 98.06 129 LEU A C 1
ATOM 944 O O . LEU A 1 129 ? -14.320 5.719 -2.832 1.00 98.06 129 LEU A O 1
ATOM 948 N N . VAL A 1 130 ? -14.261 3.525 -3.307 1.00 97.06 130 VAL A N 1
ATOM 949 C CA . VAL A 1 130 ? -14.056 3.693 -4.755 1.00 97.06 130 VAL A CA 1
ATOM 950 C C . VAL A 1 130 ? -15.271 4.350 -5.409 1.00 97.06 130 VAL A C 1
ATOM 952 O O . VAL A 1 130 ? -15.116 5.257 -6.227 1.00 97.06 130 VAL A O 1
ATOM 955 N N . ASP A 1 131 ? -16.480 3.947 -5.031 1.00 97.31 131 ASP A N 1
ATOM 956 C CA . ASP A 1 131 ? -17.712 4.528 -5.561 1.00 97.31 131 ASP A CA 1
ATOM 957 C C . ASP A 1 131 ? -17.877 5.990 -5.129 1.00 97.31 131 ASP A C 1
ATOM 959 O O . ASP A 1 131 ? -18.195 6.850 -5.953 1.00 97.31 131 ASP A O 1
ATOM 963 N N . ALA A 1 132 ? -17.576 6.302 -3.866 1.00 96.81 132 ALA A N 1
ATOM 964 C CA . ALA A 1 132 ? -17.576 7.669 -3.349 1.00 96.81 132 ALA A CA 1
ATOM 965 C C . ALA A 1 132 ? -16.547 8.574 -4.056 1.00 96.81 132 ALA A C 1
ATOM 967 O O . ALA A 1 132 ? -16.838 9.737 -4.343 1.00 96.81 132 ALA A O 1
ATOM 968 N N . GLU A 1 133 ? -15.356 8.044 -4.361 1.00 95.81 133 GLU A N 1
ATOM 969 C CA . GLU A 1 133 ? -14.331 8.732 -5.157 1.00 95.81 133 GLU A CA 1
ATOM 970 C C . GLU A 1 133 ? -14.846 9.048 -6.568 1.00 95.81 133 GLU A C 1
ATOM 972 O O . GLU A 1 133 ? -14.777 10.196 -7.012 1.00 95.81 133 GLU A O 1
ATOM 977 N N . ARG A 1 134 ? -15.416 8.050 -7.255 1.00 95.31 134 ARG A N 1
ATOM 978 C CA . ARG A 1 134 ? -15.944 8.185 -8.624 1.00 95.31 134 ARG A CA 1
ATOM 979 C C . ARG A 1 134 ? -17.126 9.143 -8.719 1.00 95.31 134 ARG A C 1
ATOM 981 O O . ARG A 1 134 ? -17.255 9.847 -9.716 1.00 95.31 134 ARG A O 1
ATOM 988 N N . ALA A 1 135 ? -17.971 9.184 -7.693 1.00 94.19 135 ALA A N 1
ATOM 989 C CA . ALA A 1 135 ? -19.120 10.080 -7.634 1.00 94.19 135 ALA A CA 1
ATOM 990 C C . ALA A 1 135 ? -18.733 11.561 -7.439 1.00 94.19 135 ALA A C 1
ATOM 992 O O . ALA A 1 135 ? -19.590 12.434 -7.558 1.00 94.19 135 ALA A O 1
ATOM 993 N N . GLY A 1 136 ? -17.468 11.867 -7.116 1.00 87.12 136 GLY A N 1
ATOM 994 C CA . GLY A 1 136 ? -16.994 13.237 -6.887 1.00 87.12 136 GLY A CA 1
ATOM 995 C C . GLY A 1 136 ? -17.507 13.877 -5.590 1.00 87.12 136 GLY A C 1
ATOM 996 O O . GLY A 1 136 ? -17.246 15.053 -5.339 1.00 87.12 136 GLY A O 1
ATOM 997 N N . GLY A 1 137 ? -18.213 13.114 -4.749 1.00 83.38 137 GLY A N 1
ATOM 998 C CA . GLY A 1 137 ? -18.808 13.571 -3.497 1.00 83.38 137 GLY A CA 1
ATOM 999 C C . GLY A 1 137 ? -18.738 12.485 -2.431 1.00 83.38 137 GLY A C 1
ATOM 1000 O O . GLY A 1 137 ? -19.610 11.629 -2.356 1.00 83.38 137 GLY A O 1
ATOM 1001 N N . ALA A 1 138 ? -17.702 12.533 -1.591 1.00 86.56 138 ALA A N 1
ATOM 1002 C CA . ALA A 1 138 ? -17.436 11.471 -0.622 1.00 86.56 138 ALA A CA 1
ATOM 1003 C C . ALA A 1 138 ? -18.113 11.656 0.747 1.00 86.56 138 ALA A C 1
ATOM 1005 O O . ALA A 1 138 ? -18.098 10.724 1.543 1.00 86.56 138 ALA A O 1
ATOM 1006 N N . GLY A 1 139 ? -18.701 12.824 1.039 1.00 92.50 139 GLY A N 1
ATOM 1007 C CA . GLY A 1 139 ? -19.363 13.094 2.325 1.00 92.50 139 GLY A CA 1
ATOM 1008 C C . GLY A 1 139 ? -18.511 12.658 3.524 1.00 92.50 139 GLY A C 1
ATOM 1009 O O . GLY A 1 139 ? -17.320 12.972 3.596 1.00 92.50 139 GLY A O 1
ATOM 1010 N N . ASP A 1 140 ? -19.103 11.862 4.414 1.00 92.44 140 ASP A N 1
ATOM 1011 C CA . ASP A 1 140 ? -18.433 11.316 5.602 1.00 92.44 140 ASP A CA 1
ATOM 1012 C C . ASP A 1 140 ? -17.318 10.302 5.269 1.00 92.44 140 ASP A C 1
ATOM 1014 O O . ASP A 1 140 ? -16.411 10.088 6.073 1.00 92.44 140 ASP A O 1
ATOM 1018 N N . LEU A 1 141 ? -17.318 9.730 4.058 1.00 96.38 141 LEU A N 1
ATOM 1019 C CA . LEU A 1 141 ? -16.273 8.822 3.567 1.00 96.38 141 LEU A CA 1
ATOM 1020 C C . LEU A 1 141 ? -15.029 9.557 3.056 1.00 96.38 141 LEU A C 1
ATOM 1022 O O . LEU A 1 141 ? -14.022 8.917 2.752 1.00 96.38 141 LEU A O 1
ATOM 1026 N N . ALA A 1 142 ? -15.045 10.893 2.969 1.00 96.62 142 ALA A N 1
ATOM 1027 C CA . ALA A 1 142 ? -13.934 11.667 2.416 1.00 96.62 142 ALA A CA 1
ATOM 1028 C C . ALA A 1 142 ? -12.559 11.380 3.064 1.00 96.62 142 ALA A C 1
ATOM 1030 O O . ALA A 1 142 ? -11.569 11.324 2.327 1.00 96.62 142 ALA A O 1
ATOM 1031 N N . PRO A 1 143 ? -12.429 11.188 4.396 1.00 97.00 143 PRO A N 1
ATOM 1032 C CA . PRO A 1 143 ? -11.161 10.777 5.000 1.00 97.00 143 PRO A CA 1
ATOM 1033 C C . PRO A 1 143 ? -10.692 9.400 4.518 1.00 97.00 143 PRO A C 1
ATOM 1035 O O . PRO A 1 143 ? -9.525 9.256 4.151 1.00 97.00 143 PRO A O 1
ATOM 1038 N N . GLY A 1 144 ? -11.607 8.430 4.448 1.00 97.12 144 GLY A N 1
ATOM 1039 C CA . GLY A 1 144 ? -11.344 7.084 3.948 1.00 97.12 144 GLY A CA 1
ATOM 1040 C C . GLY A 1 144 ? -10.915 7.062 2.490 1.00 97.12 144 GLY A C 1
ATOM 1041 O O . GLY A 1 144 ? -9.931 6.412 2.157 1.00 97.12 144 GLY A O 1
ATOM 1042 N N . VAL A 1 145 ? -11.582 7.842 1.634 1.00 98.06 145 VAL A N 1
ATOM 1043 C CA . VAL A 1 145 ? -11.220 7.983 0.214 1.00 98.06 145 VAL A CA 1
ATOM 1044 C C . VAL A 1 145 ? -9.780 8.474 0.069 1.00 98.06 145 VAL A C 1
ATOM 1046 O O . VAL A 1 145 ? -8.979 7.860 -0.637 1.00 98.06 145 VAL A O 1
ATOM 1049 N N . ARG A 1 146 ? -9.408 9.541 0.791 1.00 96.75 146 ARG A N 1
ATOM 1050 C CA . ARG A 1 146 ? -8.034 10.071 0.758 1.00 96.75 146 ARG A CA 1
ATOM 1051 C C . ARG A 1 146 ? -7.015 9.053 1.257 1.00 96.75 146 ARG A C 1
ATOM 1053 O O . ARG A 1 146 ? -5.943 8.930 0.668 1.00 96.75 146 ARG A O 1
ATOM 1060 N N . PHE A 1 147 ? -7.327 8.339 2.336 1.00 97.38 147 PHE A N 1
ATOM 1061 C CA . PHE A 1 147 ? -6.427 7.322 2.868 1.00 97.38 147 PHE A CA 1
ATOM 1062 C C . PHE A 1 147 ? -6.277 6.137 1.911 1.00 97.38 147 PHE A C 1
ATOM 1064 O O . PHE A 1 147 ? -5.158 5.716 1.629 1.00 97.38 147 PHE A O 1
ATOM 1071 N N . PHE A 1 148 ? -7.370 5.635 1.341 1.00 97.81 148 PHE A N 1
ATOM 1072 C CA . PHE A 1 148 ? -7.313 4.508 0.419 1.00 97.81 148 PHE A CA 1
ATOM 1073 C C . PHE A 1 148 ? -6.607 4.862 -0.897 1.00 97.81 148 PHE A C 1
ATOM 1075 O O . PHE A 1 148 ? -5.918 4.022 -1.472 1.00 97.81 148 PHE A O 1
ATOM 1082 N N . ALA A 1 149 ? -6.680 6.119 -1.345 1.00 96.38 149 ALA A N 1
ATOM 1083 C CA . ALA A 1 149 ? -5.832 6.616 -2.428 1.00 96.38 149 ALA A CA 1
ATOM 1084 C C . ALA A 1 149 ? -4.333 6.540 -2.073 1.00 96.38 149 ALA A C 1
ATOM 1086 O O . ALA A 1 149 ? -3.540 6.061 -2.885 1.00 96.38 149 ALA A O 1
ATOM 1087 N N . TRP A 1 150 ? -3.944 6.935 -0.854 1.00 96.31 150 TRP A N 1
ATOM 1088 C CA . TRP A 1 150 ? -2.564 6.793 -0.367 1.00 96.31 150 TRP A CA 1
ATOM 1089 C C . TRP A 1 150 ? -2.105 5.341 -0.307 1.00 96.31 150 TRP A C 1
ATOM 1091 O O . TRP A 1 150 ? -0.999 5.039 -0.751 1.00 96.31 150 TRP A O 1
ATOM 1101 N N . VAL A 1 151 ? -2.945 4.448 0.212 1.00 97.19 151 VAL A N 1
ATOM 1102 C CA . VAL A 1 151 ? -2.618 3.024 0.302 1.00 97.19 151 VAL A CA 1
ATOM 1103 C C . VAL A 1 151 ? -2.439 2.427 -1.088 1.00 97.19 151 VAL A C 1
ATOM 1105 O O . VAL A 1 151 ? -1.391 1.846 -1.351 1.00 97.19 151 VAL A O 1
ATOM 1108 N N . ARG A 1 152 ? -3.392 2.644 -2.008 1.00 97.31 152 ARG A N 1
ATOM 1109 C CA . ARG A 1 152 ? -3.294 2.131 -3.384 1.00 97.31 152 ARG A CA 1
ATOM 1110 C C . ARG A 1 152 ? -2.005 2.571 -4.053 1.00 97.31 152 ARG A C 1
ATOM 1112 O O . ARG A 1 152 ? -1.252 1.749 -4.561 1.00 97.31 152 ARG A O 1
ATOM 1119 N N . ARG A 1 153 ? -1.740 3.873 -3.996 1.00 95.56 153 ARG A N 1
ATOM 1120 C CA . ARG A 1 153 ? -0.541 4.473 -4.562 1.00 95.56 153 ARG A CA 1
ATOM 1121 C C . ARG A 1 153 ? 0.732 3.844 -3.993 1.00 95.56 153 ARG A C 1
ATOM 1123 O O . ARG A 1 153 ? 1.560 3.369 -4.754 1.00 95.56 153 ARG A O 1
ATOM 1130 N N . MET A 1 154 ? 0.881 3.822 -2.671 1.00 95.62 154 MET A N 1
ATOM 1131 C CA . MET A 1 154 ? 2.096 3.324 -2.023 1.00 95.62 154 MET A CA 1
ATOM 1132 C C . MET A 1 154 ? 2.296 1.823 -2.239 1.00 95.62 154 MET A C 1
ATOM 1134 O O . MET A 1 154 ? 3.429 1.378 -2.391 1.00 95.62 154 MET A O 1
ATOM 1138 N N . THR A 1 155 ? 1.213 1.042 -2.279 1.00 97.19 155 THR A N 1
ATOM 1139 C CA . THR A 1 155 ? 1.277 -0.385 -2.602 1.00 97.19 155 THR A CA 1
ATOM 1140 C C . THR A 1 155 ? 1.741 -0.610 -4.038 1.00 97.19 155 THR A C 1
ATOM 1142 O O . THR A 1 155 ? 2.625 -1.432 -4.256 1.00 97.19 155 THR A O 1
ATOM 1145 N N . VAL A 1 156 ? 1.191 0.130 -5.003 1.00 95.44 156 VAL A N 1
ATOM 1146 C CA . VAL A 1 156 ? 1.582 0.049 -6.420 1.00 95.44 156 VAL A CA 1
ATOM 1147 C C . VAL A 1 156 ? 3.031 0.500 -6.614 1.00 95.44 156 VAL A C 1
ATOM 1149 O O . VAL A 1 156 ? 3.803 -0.206 -7.262 1.00 95.44 156 VAL A O 1
ATOM 1152 N N . ASP A 1 157 ? 3.423 1.620 -5.997 1.00 93.88 157 ASP A N 1
ATOM 1153 C CA . ASP A 1 157 ? 4.797 2.130 -6.027 1.00 93.88 157 ASP A CA 1
ATOM 1154 C C . ASP A 1 157 ? 5.765 1.091 -5.439 1.00 93.88 157 ASP A C 1
ATOM 1156 O O . ASP A 1 157 ? 6.782 0.774 -6.051 1.00 93.88 157 ASP A O 1
ATOM 1160 N N . ALA A 1 158 ? 5.447 0.498 -4.284 1.00 95.12 158 ALA A N 1
ATOM 1161 C CA . ALA A 1 158 ? 6.271 -0.550 -3.689 1.00 95.12 158 ALA A CA 1
ATOM 1162 C C . ALA A 1 158 ? 6.339 -1.806 -4.576 1.00 95.12 158 ALA A C 1
ATOM 1164 O O . ALA A 1 158 ? 7.423 -2.348 -4.790 1.00 95.12 158 ALA A O 1
ATOM 1165 N N . TYR A 1 159 ? 5.209 -2.250 -5.135 1.00 95.50 159 TYR A N 1
ATOM 1166 C CA . TYR A 1 159 ? 5.139 -3.454 -5.960 1.00 95.50 159 TYR A CA 1
ATOM 1167 C C . TYR A 1 159 ? 5.970 -3.324 -7.240 1.00 95.50 159 TYR A C 1
ATOM 1169 O O . TYR A 1 159 ? 6.905 -4.102 -7.436 1.00 95.50 159 TYR A O 1
ATOM 1177 N N . TYR A 1 160 ? 5.716 -2.309 -8.072 1.00 93.00 160 TYR A N 1
ATOM 1178 C CA . TYR A 1 160 ? 6.365 -2.166 -9.386 1.00 93.00 160 TYR A CA 1
ATOM 1179 C C . TYR A 1 160 ? 7.823 -1.715 -9.334 1.00 93.00 160 TYR A C 1
ATOM 1181 O O . TYR A 1 160 ? 8.485 -1.575 -10.361 1.00 93.00 160 TYR A O 1
ATOM 1189 N N . THR A 1 161 ? 8.350 -1.515 -8.132 1.00 92.25 161 THR A N 1
ATOM 1190 C CA . THR A 1 161 ? 9.750 -1.139 -7.915 1.00 92.25 161 THR A CA 1
ATOM 1191 C C . THR A 1 161 ? 10.522 -2.220 -7.172 1.00 92.25 161 THR A C 1
ATOM 1193 O O . THR A 1 161 ? 11.746 -2.142 -7.043 1.00 92.25 161 THR A O 1
ATOM 1196 N N . SER A 1 162 ? 9.809 -3.271 -6.757 1.00 92.75 162 SER A N 1
ATOM 1197 C CA . SER A 1 162 ? 10.369 -4.522 -6.273 1.00 92.75 162 SER A CA 1
ATOM 1198 C C . SER A 1 162 ? 10.865 -5.398 -7.436 1.00 92.75 162 SER A C 1
ATOM 1200 O O . SER A 1 162 ? 10.413 -5.255 -8.577 1.00 92.75 162 SER A O 1
ATOM 1202 N N . PRO A 1 163 ? 11.729 -6.392 -7.164 1.00 90.69 163 PRO A N 1
ATOM 1203 C CA . PRO A 1 163 ? 12.107 -7.394 -8.160 1.00 90.69 163 PRO A CA 1
ATOM 1204 C C . PRO A 1 163 ? 10.936 -8.222 -8.712 1.00 90.69 163 PRO A C 1
ATOM 1206 O O . PRO A 1 163 ? 11.060 -8.781 -9.801 1.00 90.69 163 PRO A O 1
ATOM 1209 N N . ILE A 1 164 ? 9.830 -8.359 -7.967 1.00 91.81 164 ILE A N 1
ATOM 1210 C CA . ILE A 1 164 ? 8.633 -9.079 -8.426 1.00 91.81 164 ILE A CA 1
ATOM 1211 C C . ILE A 1 164 ? 7.897 -8.231 -9.461 1.00 91.81 164 ILE A C 1
ATOM 1213 O O . ILE A 1 164 ? 7.767 -8.670 -10.600 1.00 91.81 164 ILE A O 1
ATOM 1217 N N . GLY A 1 165 ? 7.525 -6.997 -9.115 1.00 91.56 165 GLY A N 1
ATOM 1218 C CA . GLY A 1 165 ? 6.783 -6.127 -10.028 1.00 91.56 165 GLY A CA 1
ATOM 1219 C C . GLY A 1 165 ? 7.591 -5.671 -11.247 1.00 91.56 165 GLY A C 1
ATOM 1220 O O . GLY A 1 165 ? 7.033 -5.529 -12.328 1.00 91.56 165 GLY A O 1
ATOM 1221 N N . ILE A 1 166 ? 8.917 -5.516 -11.133 1.00 89.62 166 ILE A N 1
ATOM 1222 C CA . ILE A 1 166 ? 9.781 -5.250 -12.300 1.00 89.62 166 ILE A CA 1
ATOM 1223 C C .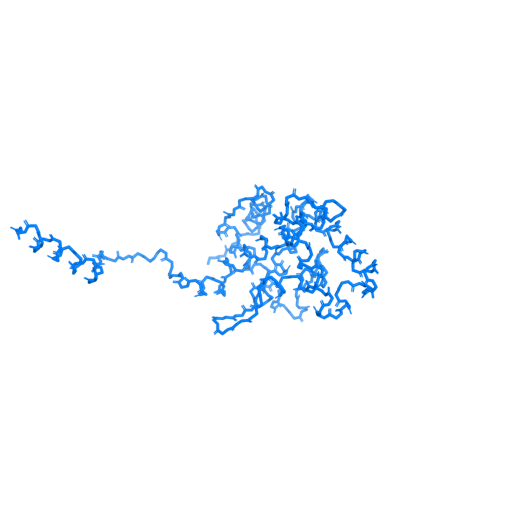 ILE A 1 166 ? 9.701 -6.392 -13.326 1.00 89.62 166 ILE A C 1
ATOM 1225 O O . ILE A 1 166 ? 9.675 -6.143 -14.532 1.00 89.62 166 ILE A O 1
ATOM 1229 N N . ARG A 1 167 ? 9.664 -7.645 -12.853 1.00 88.75 167 ARG A N 1
ATOM 1230 C CA . ARG A 1 167 ? 9.532 -8.821 -13.722 1.00 88.75 167 ARG A CA 1
ATOM 1231 C C . ARG A 1 167 ? 8.130 -8.920 -14.317 1.00 88.75 167 ARG A C 1
ATOM 1233 O O . ARG A 1 167 ? 8.015 -9.274 -15.483 1.00 88.75 167 ARG A O 1
ATOM 1240 N N . ASP A 1 168 ? 7.113 -8.586 -13.528 1.00 88.94 168 ASP A N 1
ATOM 1241 C CA . ASP A 1 168 ? 5.702 -8.607 -13.925 1.00 88.94 168 ASP A CA 1
ATOM 1242 C C . ASP A 1 168 ? 5.430 -7.727 -15.158 1.00 88.94 168 ASP A C 1
ATOM 1244 O O . ASP A 1 168 ? 4.811 -8.163 -16.123 1.00 88.94 168 ASP A O 1
ATOM 1248 N N . VAL A 1 169 ? 6.014 -6.524 -15.210 1.00 87.19 169 VAL A N 1
ATOM 1249 C CA . VAL A 1 169 ? 5.891 -5.629 -16.381 1.00 87.19 169 VAL A CA 1
ATOM 1250 C C . VAL A 1 169 ? 6.855 -5.961 -17.529 1.00 87.19 169 VAL A C 1
ATOM 1252 O O . VAL A 1 169 ? 6.921 -5.221 -18.510 1.00 87.19 169 VAL A O 1
ATOM 1255 N N . GLY A 1 170 ? 7.648 -7.031 -17.409 1.00 84.88 170 GLY A N 1
ATOM 1256 C CA . GLY A 1 170 ? 8.627 -7.435 -18.422 1.00 84.88 170 GLY A CA 1
ATOM 1257 C C . GLY A 1 170 ? 9.788 -6.451 -18.608 1.00 84.88 170 GLY A C 1
ATOM 1258 O O . GLY A 1 170 ? 10.405 -6.417 -19.672 1.00 84.88 170 GLY A O 1
ATOM 1259 N N . TYR A 1 171 ? 10.100 -5.622 -17.606 1.00 82.31 171 TYR A N 1
ATOM 1260 C CA . TYR A 1 171 ? 11.166 -4.632 -17.741 1.00 82.31 171 TYR A CA 1
ATOM 1261 C C . TYR A 1 171 ? 12.549 -5.292 -17.660 1.00 82.31 171 TYR A C 1
ATOM 1263 O O . TYR A 1 171 ? 12.993 -5.733 -16.600 1.00 82.31 171 TYR A O 1
ATOM 1271 N N . GLU A 1 172 ? 13.272 -5.311 -18.782 1.00 75.50 172 GLU A N 1
ATOM 1272 C CA . GLU A 1 172 ? 14.607 -5.924 -18.875 1.00 75.50 172 GLU A CA 1
ATOM 1273 C C . GLU A 1 172 ? 15.772 -4.998 -18.473 1.00 75.50 172 GLU A C 1
ATOM 1275 O O . GLU A 1 172 ? 16.925 -5.442 -18.405 1.00 75.50 172 GLU A O 1
ATOM 1280 N N . GLY A 1 173 ? 15.489 -3.725 -18.174 1.00 71.12 173 GLY A N 1
ATOM 1281 C CA . GLY A 1 173 ? 16.499 -2.711 -17.861 1.00 71.12 173 GLY A CA 1
ATOM 1282 C C . GLY A 1 173 ? 17.045 -1.965 -19.080 1.00 71.12 173 GLY A C 1
ATOM 1283 O O . GLY A 1 173 ? 16.882 -2.382 -20.223 1.00 71.12 173 GLY A O 1
ATOM 1284 N N . ASN A 1 174 ? 17.778 -0.877 -18.821 1.00 66.81 174 ASN A N 1
ATOM 1285 C CA . ASN A 1 174 ? 18.604 -0.205 -19.828 1.00 66.81 174 ASN A CA 1
ATOM 1286 C C . ASN A 1 174 ? 19.856 -1.051 -20.106 1.00 66.81 174 ASN A C 1
ATOM 1288 O O . ASN A 1 174 ? 20.948 -0.747 -19.619 1.00 66.81 174 ASN A O 1
ATOM 1292 N N . ARG A 1 175 ? 19.696 -2.159 -20.835 1.00 64.75 175 ARG A N 1
ATOM 1293 C CA . ARG A 1 175 ? 20.829 -2.956 -21.317 1.00 64.75 175 ARG A CA 1
ATOM 1294 C C . ARG A 1 175 ? 21.604 -2.134 -22.343 1.00 64.75 175 ARG A C 1
ATOM 1296 O O . ARG A 1 175 ? 21.020 -1.581 -23.271 1.00 64.75 175 ARG A O 1
ATOM 1303 N N . VAL A 1 176 ? 22.924 -2.057 -22.180 1.00 64.31 176 VAL A N 1
ATOM 1304 C CA . VAL A 1 176 ? 23.799 -1.495 -23.213 1.00 64.31 176 VAL A CA 1
ATOM 1305 C C . VAL A 1 176 ? 23.758 -2.454 -24.397 1.00 64.31 176 VAL A C 1
ATOM 1307 O O . VAL A 1 176 ? 24.268 -3.569 -24.307 1.00 64.31 176 VAL A O 1
ATOM 1310 N N . ALA A 1 177 ? 23.123 -2.037 -25.486 1.00 68.69 177 ALA A N 1
ATOM 1311 C CA . ALA A 1 177 ? 23.173 -2.766 -26.740 1.00 68.69 177 ALA A CA 1
ATOM 1312 C C .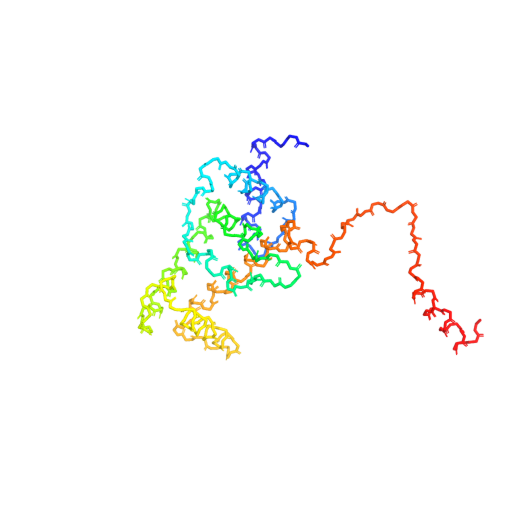 ALA A 1 177 ? 24.471 -2.390 -27.470 1.00 68.69 177 ALA A C 1
ATOM 1314 O O . ALA A 1 177 ? 24.790 -1.209 -27.605 1.00 68.69 177 ALA A O 1
ATOM 1315 N N . SER A 1 178 ? 25.242 -3.382 -27.922 1.00 77.94 178 SER A N 1
ATOM 1316 C CA . SER A 1 178 ? 26.445 -3.147 -28.737 1.00 77.94 178 SER A CA 1
ATOM 1317 C C . SER A 1 178 ? 26.110 -2.618 -30.136 1.00 77.94 178 SER A C 1
ATOM 1319 O O . SER A 1 178 ? 26.959 -2.006 -30.778 1.00 77.94 178 SER A O 1
ATOM 1321 N N . ALA A 1 179 ? 24.875 -2.835 -30.588 1.00 77.81 179 ALA A N 1
ATOM 1322 C CA . ALA A 1 179 ? 24.290 -2.291 -31.802 1.00 77.81 179 ALA A CA 1
ATOM 1323 C C . ALA A 1 179 ? 22.775 -2.126 -31.608 1.00 77.81 179 ALA A C 1
ATOM 1325 O O . ALA A 1 179 ? 22.172 -2.829 -30.796 1.00 77.81 179 ALA A O 1
ATOM 1326 N N . TYR A 1 180 ? 22.162 -1.200 -32.344 1.00 77.62 180 TYR A N 1
ATOM 1327 C CA . TYR A 1 180 ? 20.708 -1.095 -32.419 1.00 77.62 180 TYR A CA 1
ATOM 1328 C C . TYR A 1 180 ? 20.204 -2.070 -33.482 1.00 77.62 180 TYR A C 1
ATOM 1330 O O . TYR A 1 180 ? 20.508 -1.887 -34.661 1.00 77.62 180 TYR A O 1
ATOM 1338 N N . ASP A 1 181 ? 19.467 -3.097 -33.064 1.00 80.81 181 ASP A N 1
ATOM 1339 C CA . ASP A 1 181 ? 18.811 -4.019 -33.987 1.00 80.81 181 ASP A CA 1
ATOM 1340 C C . ASP A 1 181 ? 17.378 -3.538 -34.224 1.00 80.81 181 ASP A C 1
ATOM 1342 O O . ASP A 1 181 ? 16.616 -3.327 -33.275 1.00 80.81 181 ASP A O 1
ATOM 1346 N N . THR A 1 182 ? 17.027 -3.284 -35.484 1.00 86.00 182 THR A N 1
ATOM 1347 C CA . THR A 1 182 ? 15.702 -2.745 -35.810 1.00 86.00 182 THR A C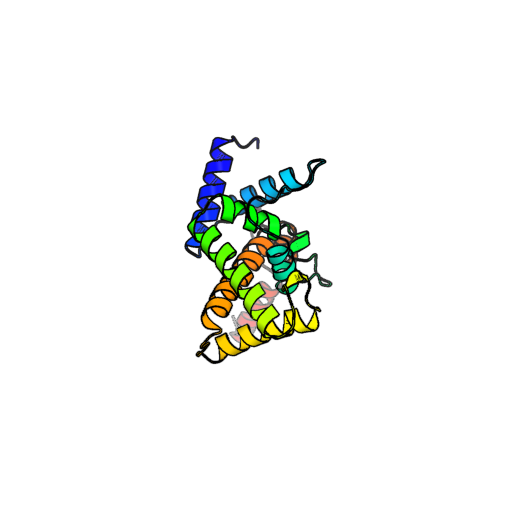A 1
ATOM 1348 C C . THR A 1 182 ? 14.692 -3.887 -35.751 1.00 86.00 182 THR A C 1
ATOM 1350 O O . THR A 1 182 ? 14.902 -4.894 -36.427 1.00 86.00 182 THR A O 1
ATOM 1353 N N . PRO A 1 183 ? 13.592 -3.770 -34.982 1.00 89.31 183 PRO A N 1
ATOM 1354 C CA . PRO A 1 183 ? 12.590 -4.825 -34.922 1.00 89.31 183 PRO A CA 1
ATOM 1355 C C . PRO A 1 183 ? 12.092 -5.184 -36.331 1.00 89.31 183 PRO A C 1
ATOM 1357 O O . PRO A 1 183 ? 11.724 -4.267 -37.069 1.00 89.31 183 PRO A O 1
ATOM 1360 N N . PRO A 1 184 ? 12.011 -6.475 -36.708 1.00 91.38 184 PRO A N 1
ATOM 1361 C CA . PRO A 1 184 ? 11.552 -6.879 -38.039 1.00 91.38 184 PRO A CA 1
ATOM 1362 C C . PRO A 1 184 ? 10.199 -6.268 -38.418 1.00 91.38 184 PRO A C 1
ATOM 1364 O O . PRO A 1 184 ? 10.034 -5.780 -39.526 1.00 91.38 184 PRO A O 1
ATOM 1367 N N . ALA A 1 185 ? 9.278 -6.159 -37.456 1.00 92.12 185 ALA A N 1
ATOM 1368 C CA . ALA A 1 185 ? 7.977 -5.519 -37.653 1.00 92.12 185 ALA A CA 1
ATOM 1369 C C . ALA A 1 185 ? 8.066 -4.031 -38.051 1.00 92.12 185 ALA A C 1
ATOM 1371 O O . ALA A 1 185 ? 7.190 -3.521 -38.745 1.00 92.12 185 ALA A O 1
ATOM 1372 N N . ALA A 1 186 ? 9.105 -3.314 -37.609 1.00 90.81 186 ALA A N 1
ATOM 1373 C CA . ALA A 1 186 ? 9.330 -1.928 -38.010 1.00 90.81 186 ALA A CA 1
ATOM 1374 C C . ALA A 1 186 ? 9.871 -1.839 -39.445 1.00 90.81 186 ALA A C 1
ATOM 1376 O O . ALA A 1 186 ? 9.473 -0.934 -40.175 1.00 90.81 186 ALA A O 1
ATOM 1377 N N . LEU A 1 187 ? 10.722 -2.786 -39.859 1.00 93.56 187 LEU A N 1
ATOM 1378 C CA . LEU A 1 187 ? 11.189 -2.897 -41.245 1.00 93.56 187 LEU A CA 1
ATOM 1379 C C . LEU A 1 187 ? 10.029 -3.254 -42.179 1.00 93.56 187 LEU A C 1
ATOM 1381 O O . LEU A 1 187 ? 9.768 -2.514 -43.115 1.00 93.56 187 LEU A O 1
ATOM 138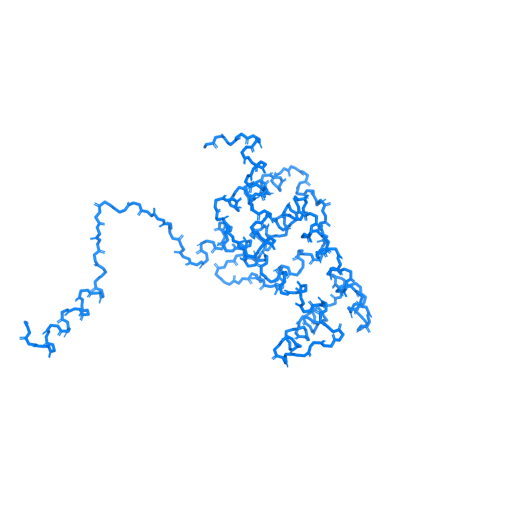5 N N . GLU A 1 188 ? 9.247 -4.283 -41.842 1.00 95.25 188 GLU A N 1
ATOM 1386 C CA . GLU A 1 188 ? 8.050 -4.684 -42.597 1.00 95.25 188 GLU A CA 1
ATOM 1387 C C . GLU A 1 188 ? 7.041 -3.537 -42.743 1.00 95.25 188 GLU A C 1
ATOM 1389 O O . GLU A 1 188 ? 6.419 -3.363 -43.792 1.00 95.25 188 GLU A O 1
ATOM 1394 N N . PHE A 1 189 ? 6.868 -2.731 -41.689 1.00 94.94 189 PHE A N 1
ATOM 1395 C CA . PHE A 1 189 ? 6.015 -1.549 -41.744 1.00 94.94 189 PHE A CA 1
ATOM 1396 C C . PHE A 1 189 ? 6.519 -0.528 -42.769 1.00 94.94 189 PHE A C 1
ATOM 1398 O O . PHE A 1 189 ? 5.707 0.008 -43.524 1.00 94.94 189 PHE A O 1
ATOM 1405 N N . ILE A 1 190 ? 7.826 -0.247 -42.768 1.00 93.75 190 ILE A N 1
ATOM 1406 C CA . ILE A 1 190 ? 8.459 0.712 -43.680 1.00 93.75 190 ILE A CA 1
ATOM 1407 C C . ILE A 1 190 ? 8.416 0.192 -45.114 1.00 93.75 190 ILE A C 1
ATOM 1409 O O . ILE A 1 190 ? 8.026 0.950 -45.995 1.00 93.75 190 ILE A O 1
ATOM 1413 N N . ASP A 1 191 ? 8.748 -1.080 -45.331 1.00 95.00 191 ASP A N 1
ATOM 1414 C CA . ASP A 1 191 ? 8.742 -1.713 -46.652 1.00 95.00 191 ASP A CA 1
ATOM 1415 C C . ASP A 1 191 ? 7.346 -1.638 -47.276 1.00 95.00 191 A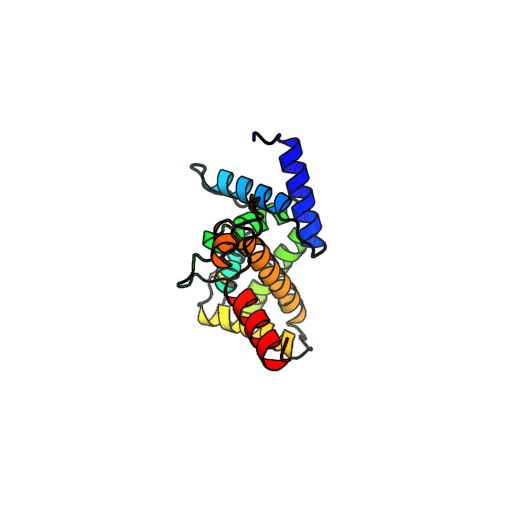SP A C 1
ATOM 1417 O O . ASP A 1 191 ? 7.179 -1.143 -48.387 1.00 95.00 191 ASP A O 1
ATOM 1421 N N . ARG A 1 192 ? 6.308 -1.991 -46.506 1.00 96.12 192 ARG A N 1
ATOM 1422 C CA . ARG A 1 192 ? 4.916 -1.843 -46.949 1.00 96.12 192 ARG A CA 1
ATOM 1423 C C . ARG A 1 192 ? 4.561 -0.391 -47.285 1.00 96.12 192 ARG A C 1
ATOM 1425 O O . ARG A 1 192 ? 3.849 -0.142 -48.249 1.00 96.12 192 ARG A O 1
ATOM 1432 N N . LEU A 1 193 ? 5.019 0.570 -46.481 1.00 95.56 193 LEU A N 1
ATOM 1433 C CA . LEU A 1 193 ? 4.749 1.988 -46.729 1.00 95.56 193 LEU A CA 1
ATOM 1434 C C . LEU A 1 193 ? 5.463 2.486 -47.998 1.00 95.56 193 LEU A C 1
ATOM 1436 O O . LEU A 1 193 ? 4.925 3.333 -48.706 1.00 95.56 193 LEU A O 1
ATOM 1440 N N . ALA A 1 194 ? 6.668 1.983 -48.269 1.00 93.94 194 ALA A N 1
ATOM 1441 C CA . ALA A 1 194 ? 7.423 2.291 -49.478 1.00 93.94 194 ALA A CA 1
ATOM 1442 C C . ALA A 1 194 ? 6.718 1.733 -50.722 1.00 93.94 194 ALA A C 1
ATOM 1444 O O . ALA A 1 194 ? 6.514 2.485 -51.675 1.00 93.94 194 ALA A O 1
ATOM 1445 N N . ASP A 1 195 ? 6.245 0.484 -50.662 1.00 95.50 195 ASP A N 1
ATOM 1446 C CA . ASP A 1 195 ? 5.447 -0.141 -51.723 1.00 95.50 195 ASP A CA 1
ATOM 1447 C C . ASP A 1 195 ? 4.166 0.662 -52.018 1.00 95.50 195 ASP A C 1
ATOM 1449 O O . ASP A 1 195 ? 3.873 0.971 -53.175 1.00 95.50 195 ASP A O 1
ATOM 1453 N N . ASP A 1 196 ? 3.431 1.070 -50.975 1.00 95.56 196 ASP A N 1
ATOM 1454 C CA . ASP A 1 196 ? 2.202 1.872 -51.101 1.00 95.56 196 ASP A CA 1
ATOM 1455 C C . ASP A 1 196 ? 2.456 3.258 -51.730 1.00 95.56 196 ASP A C 1
ATOM 1457 O O . ASP A 1 196 ? 1.580 3.824 -52.391 1.00 95.56 196 ASP A O 1
ATOM 1461 N N . LEU A 1 197 ? 3.652 3.818 -51.526 1.00 94.38 197 LEU A N 1
ATOM 1462 C CA . LEU A 1 197 ? 4.078 5.108 -52.078 1.00 94.38 197 LEU A CA 1
ATOM 1463 C C . LEU A 1 197 ? 4.800 4.982 -53.431 1.00 94.38 197 LEU A C 1
ATOM 1465 O O . LEU A 1 197 ? 5.083 6.008 -54.054 1.00 94.38 197 LEU A O 1
ATOM 1469 N N . GLY A 1 198 ? 5.069 3.758 -53.898 1.00 91.31 198 GLY A N 1
ATOM 1470 C CA . GLY A 1 198 ? 5.795 3.479 -55.138 1.00 91.31 198 GLY A CA 1
ATOM 1471 C C . GLY A 1 198 ? 7.253 3.951 -55.128 1.00 91.31 198 GLY A C 1
ATOM 1472 O O . GLY A 1 198 ? 7.729 4.438 -56.158 1.00 91.31 198 GLY A O 1
ATOM 1473 N N . LEU A 1 199 ? 7.920 3.877 -53.970 1.00 77.88 199 LEU A N 1
ATOM 1474 C CA . LEU A 1 199 ? 9.319 4.280 -53.763 1.00 77.88 199 LEU A CA 1
ATOM 1475 C C . LEU A 1 199 ? 10.315 3.140 -53.999 1.00 77.88 199 LEU A C 1
ATOM 1477 O O . LEU A 1 199 ? 9.965 1.973 -53.732 1.00 77.88 199 LEU A O 1
#

Secondary structure (DSSP, 8-state):
----HHHHHHHHHHHHHHHHHT---HHHHHHHHHHHHHHHHSTT----SS--HHHHHHHHHHS---SSS--TTTTTHHHHHHHHHHT-HHHHHHHHHHHHHHHHHHHHTT--SGGGS-HHHHHHHHHHHHHHHHTT--GGGHHHHHHHHHHHHHHHHHHHHSHHHHHHTT-------SS-PPPHHHHHHHHHHHHHHT-

pLDDT: mean 89.62, std 8.41, range [45.5, 98.06]